Protein AF-A0A5C8MHK2-F1 (afdb_monomer_lite)

pLDDT: mean 76.19, std 17.21, range [37.88, 96.75]

Radius of gyration: 20.36 Å; chains: 1; bounding box: 52×43×49 Å

Structure (mmCIF, N/CA/C/O backbone):
data_AF-A0A5C8MHK2-F1
#
_entry.id   AF-A0A5C8MHK2-F1
#
loop_
_atom_site.group_PDB
_atom_site.id
_atom_site.type_symbol
_atom_site.label_atom_id
_atom_site.label_alt_id
_atom_site.label_comp_id
_atom_site.label_asym_id
_atom_site.label_entity_id
_atom_site.label_seq_id
_atom_site.pdbx_PDB_ins_code
_atom_site.Cartn_x
_atom_site.Cartn_y
_atom_site.Cartn_z
_atom_site.occupancy
_atom_site.B_iso_or_equiv
_atom_site.auth_seq_id
_atom_site.auth_comp_id
_atom_site.auth_asym_id
_atom_site.auth_atom_id
_atom_site.pdbx_PDB_model_num
ATOM 1 N N . MET A 1 1 ? -0.055 0.113 -1.103 1.00 72.81 1 MET A N 1
ATOM 2 C CA . MET A 1 1 ? 0.761 0.520 0.055 1.00 72.81 1 MET A CA 1
ATOM 3 C C . MET A 1 1 ? 2.095 1.061 -0.441 1.00 72.81 1 MET A C 1
ATOM 5 O O . MET A 1 1 ? 2.721 0.332 -1.190 1.00 72.81 1 MET A O 1
ATOM 9 N N . HIS A 1 2 ? 2.504 2.289 -0.096 1.00 78.62 2 HIS A N 1
ATOM 10 C CA . HIS A 1 2 ? 3.737 2.885 -0.643 1.00 78.62 2 HIS A CA 1
ATOM 11 C C . HIS A 1 2 ? 4.986 2.406 0.110 1.00 78.62 2 HIS A C 1
ATOM 13 O O . HIS A 1 2 ? 5.079 2.692 1.293 1.00 78.62 2 HIS A O 1
ATOM 19 N N . LEU A 1 3 ? 5.964 1.752 -0.521 1.00 73.62 3 LEU A N 1
ATOM 20 C CA . LEU A 1 3 ? 7.083 1.093 0.179 1.00 73.62 3 LEU A CA 1
ATOM 21 C C . LEU A 1 3 ? 7.904 2.034 1.081 1.00 73.62 3 LEU A C 1
ATOM 23 O O . LEU A 1 3 ? 8.265 1.652 2.194 1.00 73.62 3 LEU A O 1
ATOM 27 N N . ASP A 1 4 ? 8.139 3.275 0.650 1.00 69.75 4 ASP A N 1
ATOM 28 C CA . ASP A 1 4 ? 8.917 4.256 1.429 1.00 69.75 4 ASP A CA 1
ATOM 29 C C . ASP A 1 4 ? 8.267 4.633 2.768 1.00 69.75 4 ASP A C 1
ATOM 31 O O . ASP A 1 4 ? 8.965 4.863 3.752 1.00 69.75 4 ASP A O 1
ATOM 35 N N . VAL A 1 5 ? 6.932 4.626 2.836 1.00 63.44 5 VAL A N 1
ATOM 36 C CA . VAL A 1 5 ? 6.174 4.928 4.062 1.00 63.44 5 VAL A CA 1
ATOM 37 C C . VAL A 1 5 ? 6.442 3.877 5.149 1.00 63.44 5 VAL A C 1
ATOM 39 O O . VAL A 1 5 ? 6.452 4.202 6.332 1.00 63.44 5 VAL A O 1
ATOM 42 N N . TYR A 1 6 ? 6.720 2.631 4.761 1.00 63.06 6 TYR A N 1
ATOM 43 C CA . TYR A 1 6 ? 6.861 1.500 5.687 1.00 63.06 6 TYR A CA 1
ATOM 44 C C . TYR A 1 6 ? 8.310 1.259 6.094 1.00 63.06 6 TYR A C 1
ATOM 46 O O . TYR A 1 6 ? 8.559 0.811 7.211 1.00 63.06 6 TYR A O 1
ATOM 54 N N . GLN A 1 7 ? 9.271 1.611 5.232 1.00 61.62 7 GLN A N 1
ATOM 55 C CA . GLN A 1 7 ? 10.683 1.664 5.626 1.00 61.62 7 GLN A CA 1
ATOM 56 C C . GLN A 1 7 ? 10.959 2.782 6.630 1.00 61.62 7 GLN A C 1
ATOM 58 O O . GLN A 1 7 ? 11.849 2.644 7.462 1.00 61.62 7 GLN A O 1
ATOM 63 N N . ALA A 1 8 ? 10.205 3.879 6.557 1.00 59.88 8 ALA A N 1
ATOM 64 C CA . ALA A 1 8 ? 10.384 5.019 7.444 1.00 59.88 8 ALA A CA 1
ATOM 65 C C . ALA A 1 8 ? 9.819 4.799 8.860 1.00 59.88 8 ALA A C 1
ATOM 67 O O . ALA A 1 8 ? 9.995 5.666 9.705 1.00 59.88 8 ALA A O 1
ATOM 68 N N . GLY A 1 9 ? 9.150 3.669 9.127 1.00 56.50 9 GLY A N 1
ATOM 69 C CA . GLY A 1 9 ? 8.695 3.316 10.477 1.00 56.50 9 GLY A CA 1
ATOM 70 C C . GLY A 1 9 ? 7.550 4.166 11.013 1.00 56.50 9 GLY A C 1
ATOM 71 O O . GLY A 1 9 ? 7.184 4.002 12.162 1.00 56.50 9 GLY A O 1
ATOM 72 N N . LEU A 1 10 ? 6.913 4.986 10.170 1.00 58.00 10 LEU A N 1
ATOM 73 C CA . LEU A 1 10 ? 5.992 6.066 10.563 1.00 58.00 10 LEU A CA 1
ATOM 74 C C . LEU A 1 10 ? 4.791 5.640 11.434 1.00 58.00 10 LEU A C 1
ATOM 76 O O . LEU A 1 10 ? 4.059 6.498 11.929 1.00 58.00 10 LEU A O 1
ATOM 80 N N . TYR A 1 11 ? 4.550 4.337 11.588 1.00 54.25 11 TYR A N 1
ATOM 81 C CA . TYR A 1 11 ? 3.410 3.766 12.297 1.00 54.25 11 TYR A CA 1
ATOM 82 C C . TYR A 1 11 ? 3.791 2.754 13.398 1.00 54.25 11 TYR A C 1
ATOM 84 O O . TYR A 1 11 ? 2.895 2.168 14.001 1.00 54.25 11 TYR A O 1
ATOM 92 N N . GLY A 1 12 ? 5.076 2.568 13.731 1.00 52.34 12 GLY A N 1
ATOM 93 C CA . GLY A 1 12 ? 5.500 1.689 14.830 1.00 52.34 12 GLY A CA 1
ATOM 94 C C . GLY A 1 12 ? 6.999 1.780 15.151 1.00 52.34 12 GLY A C 1
ATOM 95 O O . GLY A 1 12 ? 7.775 2.192 14.302 1.00 52.34 12 GLY A O 1
ATOM 96 N N . PRO A 1 13 ? 7.459 1.362 16.351 1.00 50.94 13 PRO A N 1
ATOM 97 C CA . PRO A 1 13 ? 8.860 1.535 16.765 1.00 50.94 13 PRO A CA 1
ATOM 98 C C . PRO A 1 13 ? 9.857 0.730 15.927 1.00 50.94 13 PRO A C 1
ATOM 100 O O . PRO A 1 13 ? 11.058 0.974 16.007 1.00 50.94 13 PRO A O 1
ATOM 103 N N . ASN A 1 14 ? 9.361 -0.230 15.144 1.00 52.84 14 ASN A N 1
ATOM 104 C CA . ASN A 1 14 ? 10.138 -1.004 14.195 1.00 52.84 14 ASN A CA 1
ATOM 105 C C . ASN A 1 14 ? 9.512 -0.820 12.803 1.00 52.84 14 ASN A C 1
ATOM 107 O O . ASN A 1 14 ? 8.356 -1.220 12.626 1.00 52.84 14 ASN A O 1
ATOM 111 N N . PRO A 1 15 ? 10.232 -0.257 11.813 1.00 58.28 15 PRO A N 1
ATOM 112 C CA . PRO A 1 15 ? 9.757 -0.239 10.436 1.00 58.28 15 PRO A CA 1
ATOM 113 C C . PRO A 1 15 ? 9.490 -1.658 9.942 1.00 58.28 15 PRO A C 1
ATOM 115 O O . PRO A 1 15 ? 10.070 -2.629 10.444 1.00 58.28 15 PRO A O 1
ATOM 118 N N . VAL A 1 16 ? 8.639 -1.795 8.920 1.00 58.25 16 VAL A N 1
ATOM 119 C CA . VAL A 1 16 ? 8.529 -3.079 8.223 1.00 58.25 16 VAL A CA 1
ATOM 120 C C . VAL A 1 16 ? 9.926 -3.431 7.732 1.00 58.25 16 VAL A C 1
ATOM 122 O O . VAL A 1 16 ? 10.488 -2.741 6.880 1.00 58.25 16 VAL A O 1
ATOM 125 N N . ASN A 1 17 ? 10.488 -4.511 8.277 1.00 59.28 17 ASN A N 1
ATOM 126 C CA . ASN A 1 17 ? 11.770 -5.031 7.831 1.00 59.28 17 ASN A CA 1
ATOM 127 C C . ASN A 1 17 ? 11.610 -5.544 6.406 1.00 59.28 17 ASN A C 1
ATOM 129 O O . ASN A 1 17 ? 11.179 -6.672 6.178 1.00 59.28 17 ASN A O 1
ATOM 133 N N . ILE A 1 18 ? 11.950 -4.680 5.457 1.00 63.75 18 ILE A N 1
ATOM 134 C CA . ILE A 1 18 ? 12.047 -5.012 4.050 1.00 63.75 18 ILE A CA 1
ATOM 135 C C . ILE A 1 18 ? 13.489 -5.421 3.792 1.00 63.75 18 ILE A C 1
ATOM 137 O O . ILE A 1 18 ? 14.373 -4.580 3.630 1.00 63.75 18 ILE A O 1
ATOM 141 N N . THR A 1 19 ? 13.730 -6.726 3.740 1.00 66.50 19 THR A N 1
ATOM 142 C CA . THR A 1 19 ? 14.988 -7.238 3.197 1.00 66.50 19 THR A CA 1
ATOM 143 C C . THR A 1 19 ? 14.884 -7.234 1.680 1.00 66.50 19 THR A C 1
ATOM 145 O O . THR A 1 19 ? 13.945 -7.806 1.127 1.00 66.50 19 THR A O 1
ATOM 148 N N . MET A 1 20 ? 15.833 -6.566 1.026 1.00 66.38 20 MET A N 1
ATOM 149 C CA . MET A 1 20 ? 15.979 -6.553 -0.426 1.00 66.38 20 MET A CA 1
ATOM 150 C C . MET A 1 20 ? 17.199 -7.392 -0.786 1.00 66.38 20 MET A C 1
ATOM 152 O O . MET A 1 20 ? 18.317 -7.036 -0.424 1.00 66.38 20 MET A O 1
ATOM 156 N N . ASN A 1 21 ? 16.982 -8.489 -1.503 1.00 63.62 21 ASN A N 1
ATOM 157 C CA . ASN A 1 21 ? 18.063 -9.300 -2.057 1.00 63.62 21 ASN A CA 1
ATOM 158 C C . ASN A 1 21 ? 18.052 -9.143 -3.583 1.00 63.62 21 ASN A C 1
ATOM 160 O O . ASN A 1 21 ? 17.073 -9.542 -4.213 1.00 63.62 21 ASN A O 1
ATOM 164 N N . GLY A 1 22 ? 19.097 -8.536 -4.157 1.00 62.88 22 GLY A N 1
ATOM 165 C CA . GLY A 1 22 ? 19.251 -8.298 -5.599 1.00 62.88 22 GLY A CA 1
ATOM 166 C C . GLY A 1 22 ? 20.297 -7.217 -5.911 1.00 62.88 22 GLY A C 1
ATOM 167 O O . GLY A 1 22 ? 20.796 -6.558 -5.003 1.00 62.88 22 GLY A O 1
ATOM 168 N N . GLU A 1 23 ? 20.630 -7.031 -7.192 1.00 61.97 23 GLU A N 1
ATOM 169 C CA . GLU A 1 23 ? 21.637 -6.043 -7.636 1.00 61.97 23 GLU A CA 1
ATOM 170 C C . GLU A 1 23 ? 21.050 -4.636 -7.870 1.00 61.97 23 GLU A C 1
ATOM 172 O O . GLU A 1 23 ? 21.779 -3.647 -7.949 1.00 61.97 23 GLU A O 1
ATOM 177 N N . SER A 1 24 ? 19.722 -4.521 -7.979 1.00 66.06 24 SER A N 1
ATOM 178 C CA . SER A 1 24 ? 19.029 -3.248 -8.204 1.00 66.06 24 SER A CA 1
ATOM 179 C C . SER A 1 24 ? 18.607 -2.586 -6.891 1.00 66.06 24 SER A C 1
ATOM 181 O O . SER A 1 24 ? 17.974 -3.208 -6.051 1.00 66.06 24 SER A O 1
ATOM 183 N N . ASN A 1 25 ? 18.844 -1.278 -6.756 1.00 66.12 25 ASN A N 1
ATOM 184 C CA . ASN A 1 25 ? 18.286 -0.464 -5.662 1.00 66.12 25 ASN A CA 1
ATOM 185 C C . ASN A 1 25 ? 16.950 0.205 -6.032 1.00 66.12 25 ASN A C 1
ATOM 187 O O . ASN A 1 25 ? 16.416 1.008 -5.265 1.00 66.12 25 ASN A O 1
ATOM 191 N N . ARG A 1 26 ? 16.421 -0.065 -7.232 1.00 73.81 26 ARG A N 1
ATOM 192 C CA . ARG A 1 26 ? 15.180 0.542 -7.724 1.00 73.81 26 ARG A CA 1
ATOM 193 C C . ARG A 1 26 ? 14.016 -0.398 -7.463 1.00 73.81 26 ARG A C 1
ATOM 195 O O . ARG A 1 26 ? 13.937 -1.458 -8.072 1.00 73.81 26 ARG A O 1
ATOM 202 N N . ARG A 1 27 ? 13.105 0.037 -6.600 1.00 76.38 27 ARG A N 1
ATOM 203 C CA . ARG A 1 27 ? 11.871 -0.665 -6.242 1.00 76.38 27 ARG A CA 1
ATOM 204 C C . ARG A 1 27 ? 10.646 0.085 -6.778 1.00 76.38 27 ARG A C 1
ATOM 206 O O . ARG A 1 27 ? 10.764 1.282 -7.050 1.00 76.38 27 ARG A O 1
ATOM 213 N N . PRO A 1 28 ? 9.504 -0.601 -6.916 1.00 85.19 28 PRO A N 1
ATOM 214 C CA . PRO A 1 28 ? 8.238 0.043 -7.221 1.00 85.19 28 PRO A CA 1
ATOM 215 C C . PRO A 1 28 ? 7.736 0.904 -6.052 1.00 85.19 28 PRO A C 1
ATOM 217 O O . PRO A 1 28 ? 8.072 0.653 -4.895 1.00 85.19 28 PRO A O 1
ATOM 220 N N . ASP A 1 29 ? 6.878 1.872 -6.351 1.00 87.25 29 ASP A N 1
ATOM 221 C CA . ASP A 1 29 ? 6.262 2.767 -5.378 1.00 87.25 29 ASP A CA 1
ATOM 222 C C . ASP A 1 29 ? 5.335 1.972 -4.447 1.00 87.25 29 ASP A C 1
ATOM 224 O O . ASP A 1 29 ? 5.390 2.149 -3.232 1.00 87.25 29 ASP A O 1
ATOM 228 N N . PHE A 1 30 ? 4.509 1.061 -4.984 1.00 90.00 30 PHE A N 1
ATOM 229 C CA . PHE A 1 30 ? 3.467 0.374 -4.223 1.00 90.00 30 PHE A CA 1
ATOM 230 C C . PHE A 1 30 ? 3.489 -1.154 -4.317 1.00 90.00 30 PHE A C 1
ATOM 232 O O . PHE A 1 30 ? 3.689 -1.742 -5.379 1.00 90.00 30 PHE A O 1
ATOM 239 N N . ILE A 1 31 ? 3.115 -1.785 -3.202 1.00 90.75 31 ILE A N 1
ATOM 240 C CA . ILE A 1 31 ? 2.659 -3.179 -3.145 1.00 90.75 31 ILE A CA 1
ATOM 241 C C . ILE A 1 31 ? 1.258 -3.260 -2.528 1.00 90.75 31 ILE A C 1
ATOM 243 O O . ILE A 1 31 ? 0.843 -2.372 -1.776 1.00 90.75 31 ILE A O 1
ATOM 247 N N . GLY A 1 32 ? 0.503 -4.303 -2.839 1.00 89.69 32 GLY A N 1
ATOM 248 C CA . GLY A 1 32 ? -0.814 -4.556 -2.261 1.00 89.69 32 GLY A CA 1
ATOM 249 C C . GLY A 1 32 ? -1.074 -6.046 -2.129 1.00 89.69 32 GLY A C 1
ATOM 250 O O . GLY A 1 32 ? -0.588 -6.817 -2.949 1.00 89.69 32 GLY A O 1
ATOM 251 N N . TYR A 1 33 ? -1.831 -6.428 -1.106 1.00 89.00 33 TYR A N 1
ATOM 252 C CA . TYR A 1 33 ? -2.260 -7.803 -0.882 1.00 89.00 33 TYR A CA 1
ATOM 253 C C . TYR A 1 33 ? -3.779 -7.860 -1.004 1.00 89.00 33 TYR A C 1
ATOM 255 O O . TYR A 1 33 ? -4.471 -7.074 -0.351 1.00 89.00 33 TYR A O 1
ATOM 263 N N . ASP A 1 34 ? -4.289 -8.708 -1.892 1.00 86.38 34 ASP A N 1
ATOM 264 C CA . ASP A 1 34 ? -5.725 -8.815 -2.142 1.00 86.38 34 ASP A CA 1
ATOM 265 C C . ASP A 1 34 ? -6.413 -9.834 -1.218 1.00 86.38 34 ASP A C 1
ATOM 267 O O . ASP A 1 34 ? -5.778 -10.588 -0.482 1.00 86.38 34 ASP A O 1
ATOM 271 N N . SER A 1 35 ? -7.747 -9.869 -1.260 1.00 81.50 35 SER A N 1
ATOM 272 C CA . SER A 1 35 ? -8.556 -10.812 -0.475 1.00 81.50 35 SER A CA 1
ATOM 273 C C . SER A 1 35 ? -8.409 -12.275 -0.911 1.00 81.50 35 SER A C 1
ATOM 275 O O . SER A 1 35 ? -8.886 -13.168 -0.217 1.00 81.50 35 SER A O 1
ATOM 277 N N . SER A 1 36 ? -7.779 -12.526 -2.061 1.00 87.31 36 SER A N 1
ATOM 278 C CA . SER A 1 36 ? -7.430 -13.861 -2.554 1.00 87.31 36 SER A CA 1
ATOM 279 C C . SER A 1 36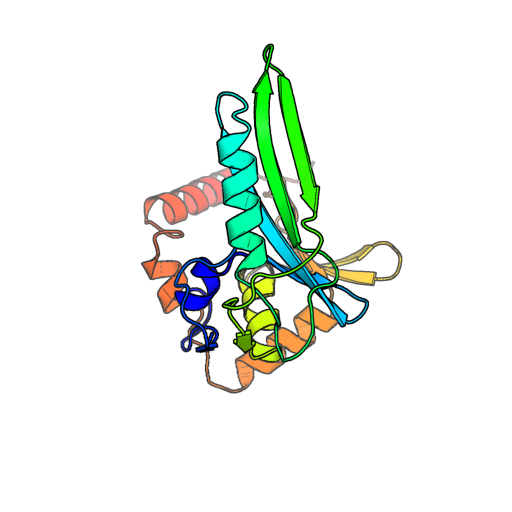 ? -6.007 -14.262 -2.166 1.00 87.31 36 SER A C 1
ATOM 281 O O . SER A 1 36 ? -5.504 -15.250 -2.696 1.00 87.31 36 SER A O 1
ATOM 283 N N . ASN A 1 37 ? -5.376 -13.525 -1.245 1.00 84.88 37 ASN A N 1
ATOM 284 C CA . ASN A 1 37 ? -4.026 -13.772 -0.755 1.00 84.88 37 ASN A CA 1
ATOM 285 C C . ASN A 1 37 ? -2.948 -13.636 -1.839 1.00 84.88 37 ASN A C 1
ATOM 287 O O . ASN A 1 37 ? -1.979 -14.389 -1.851 1.00 84.88 37 ASN A O 1
ATOM 291 N N . ARG A 1 38 ? -3.114 -12.687 -2.767 1.00 93.06 38 ARG A N 1
ATOM 292 C CA . ARG A 1 38 ? -2.168 -12.457 -3.868 1.00 93.06 38 ARG A CA 1
ATOM 293 C C . ARG A 1 38 ? -1.575 -11.064 -3.813 1.00 93.06 38 ARG A C 1
ATOM 295 O O . ARG A 1 38 ? -2.243 -10.087 -3.469 1.00 93.06 38 ARG A O 1
ATOM 302 N N . TRP A 1 39 ? -0.326 -10.970 -4.248 1.00 92.88 39 TRP A N 1
ATOM 303 C CA . TRP A 1 39 ? 0.393 -9.709 -4.330 1.00 92.88 39 TRP A CA 1
ATOM 304 C C . TRP A 1 39 ? 0.162 -8.977 -5.645 1.00 92.88 39 TRP A C 1
ATOM 306 O O . TRP A 1 39 ? 0.229 -9.564 -6.719 1.00 92.88 39 TRP A O 1
ATOM 316 N N . ALA A 1 40 ? -0.010 -7.665 -5.569 1.00 93.06 40 ALA A N 1
ATOM 317 C CA . ALA A 1 40 ? 0.046 -6.759 -6.704 1.00 93.06 40 ALA A CA 1
ATOM 318 C C . ALA A 1 40 ? 1.163 -5.738 -6.492 1.00 93.06 40 ALA A C 1
ATOM 320 O O . ALA A 1 40 ? 1.390 -5.267 -5.375 1.00 93.06 40 ALA A O 1
ATOM 321 N N . VAL A 1 41 ? 1.837 -5.376 -7.578 1.00 92.94 41 VAL A N 1
ATOM 322 C CA . VAL A 1 41 ? 2.896 -4.366 -7.596 1.00 92.94 41 VAL A CA 1
ATOM 323 C C . VAL A 1 41 ? 2.464 -3.235 -8.505 1.00 92.94 41 VAL A C 1
ATOM 325 O O . VAL A 1 41 ? 1.955 -3.490 -9.595 1.00 92.94 41 VAL A O 1
ATOM 328 N N . ILE A 1 42 ? 2.641 -1.991 -8.065 1.00 93.25 42 ILE A N 1
ATOM 329 C CA . ILE A 1 42 ? 2.231 -0.819 -8.835 1.00 93.25 42 ILE A CA 1
ATOM 330 C C . ILE A 1 42 ? 3.302 0.270 -8.749 1.00 93.25 42 ILE A C 1
ATOM 332 O O . ILE A 1 42 ? 3.711 0.658 -7.661 1.00 93.25 42 ILE A O 1
ATOM 336 N N . GLU A 1 43 ? 3.696 0.809 -9.897 1.00 93.81 43 GLU A N 1
ATOM 337 C CA . GLU A 1 43 ? 4.421 2.075 -10.020 1.00 93.81 43 GLU A CA 1
ATOM 338 C C . GLU A 1 43 ? 3.451 3.148 -10.509 1.00 93.81 43 GLU A C 1
ATOM 340 O O . GLU A 1 43 ? 2.732 2.922 -11.487 1.00 93.81 43 GLU A O 1
ATOM 345 N N . ALA A 1 44 ? 3.437 4.327 -9.882 1.00 92.25 44 ALA A N 1
ATOM 346 C CA . ALA A 1 44 ? 2.557 5.412 -10.306 1.00 92.25 44 ALA A CA 1
ATOM 347 C C . ALA A 1 44 ? 3.350 6.689 -10.596 1.00 92.25 44 ALA A C 1
ATOM 349 O O . ALA A 1 44 ? 4.082 7.205 -9.756 1.00 92.25 44 ALA A O 1
ATOM 350 N N . LYS A 1 45 ? 3.175 7.254 -11.794 1.00 91.06 45 LYS A N 1
ATOM 351 C CA . LYS A 1 45 ? 3.822 8.509 -12.198 1.00 91.06 45 LYS A CA 1
ATOM 352 C C . LYS A 1 45 ? 2.797 9.500 -12.739 1.00 91.06 45 LYS A C 1
ATOM 354 O O . LYS A 1 45 ? 1.997 9.171 -13.607 1.00 91.06 45 LYS A O 1
ATOM 359 N N . GLY A 1 46 ? 2.862 10.735 -12.242 1.00 92.50 46 GLY A N 1
ATOM 360 C CA . GLY A 1 46 ? 2.127 11.878 -12.785 1.00 92.50 46 GLY A CA 1
ATOM 361 C C . GLY A 1 46 ? 3.025 12.747 -13.664 1.00 92.50 46 GLY A C 1
ATOM 362 O O . GLY A 1 46 ? 4.178 13.008 -13.304 1.00 92.50 46 GLY A O 1
ATOM 363 N N . ARG A 1 47 ? 2.529 13.195 -14.821 1.00 90.75 47 ARG A N 1
ATOM 364 C CA . ARG A 1 47 ? 3.259 14.085 -15.742 1.00 90.75 47 ARG A CA 1
ATOM 365 C C . ARG A 1 47 ? 2.350 15.137 -16.365 1.00 90.75 47 ARG A C 1
ATOM 367 O O . ARG A 1 47 ? 1.199 14.873 -16.672 1.00 90.75 47 ARG A O 1
ATOM 374 N N . THR A 1 48 ? 2.890 16.311 -16.673 1.00 92.12 48 THR A N 1
ATOM 375 C CA . THR A 1 48 ? 2.138 17.328 -17.430 1.00 92.12 48 THR A CA 1
ATOM 376 C C . THR A 1 48 ? 1.836 16.877 -18.860 1.00 92.12 48 THR A C 1
ATOM 378 O O . THR A 1 48 ? 0.809 17.245 -19.408 1.00 92.12 48 THR A O 1
ATOM 381 N N . GLN A 1 49 ? 2.704 16.065 -19.469 1.00 90.56 49 GLN A N 1
ATOM 382 C CA . GLN A 1 49 ? 2.518 15.521 -20.816 1.00 90.56 49 GLN A CA 1
ATOM 383 C C . GLN A 1 49 ? 2.957 14.059 -20.870 1.00 90.56 49 GLN A C 1
ATOM 385 O O . GLN A 1 49 ? 3.876 13.649 -20.155 1.00 90.56 49 GLN A O 1
ATOM 390 N N . PHE A 1 50 ? 2.343 13.276 -21.758 1.00 92.44 50 PHE A N 1
ATOM 391 C CA . PHE A 1 50 ? 2.735 11.886 -21.958 1.00 92.44 50 PHE A CA 1
ATOM 392 C C . PHE A 1 50 ? 4.087 11.772 -22.667 1.00 92.44 50 PHE A C 1
ATOM 394 O O . PHE A 1 50 ? 4.280 12.296 -23.763 1.00 92.44 50 PHE A O 1
ATOM 401 N N . LYS A 1 51 ? 4.994 10.984 -22.082 1.00 91.75 51 LYS A N 1
ATOM 402 C CA . LYS A 1 51 ? 6.246 10.559 -22.712 1.00 91.75 51 LYS A CA 1
ATOM 403 C C . LYS A 1 51 ? 6.349 9.042 -22.652 1.00 91.75 51 LYS A C 1
ATOM 405 O O . LYS A 1 51 ? 6.328 8.454 -21.573 1.00 91.75 51 LYS A O 1
ATOM 410 N N . ARG A 1 52 ? 6.514 8.396 -23.811 1.00 89.94 52 ARG A N 1
ATOM 411 C CA . ARG A 1 52 ? 6.607 6.927 -23.898 1.00 89.94 52 ARG A CA 1
ATOM 412 C C . ARG A 1 52 ? 7.762 6.366 -23.065 1.00 89.94 52 ARG A C 1
ATOM 414 O O . ARG A 1 52 ? 7.586 5.345 -22.410 1.00 89.94 52 ARG A O 1
ATOM 421 N N . GLY A 1 53 ? 8.902 7.060 -23.057 1.00 89.94 53 GLY A N 1
ATOM 422 C CA . GLY A 1 53 ? 10.068 6.680 -22.257 1.00 89.94 53 GLY A CA 1
ATOM 423 C C . GLY A 1 53 ? 9.811 6.718 -20.748 1.00 89.94 53 GLY A C 1
ATOM 424 O O . GLY A 1 53 ? 10.350 5.891 -20.028 1.00 89.94 53 GLY A O 1
ATOM 425 N N . ASP A 1 54 ? 8.944 7.610 -20.262 1.00 90.62 54 ASP A N 1
ATOM 426 C CA . ASP A 1 54 ? 8.613 7.670 -18.834 1.00 90.62 54 ASP A CA 1
ATOM 427 C C . ASP A 1 54 ? 7.756 6.471 -18.414 1.00 90.62 54 ASP A C 1
ATOM 429 O O . ASP A 1 54 ? 7.982 5.903 -17.351 1.00 90.62 54 ASP A O 1
ATOM 433 N N . LEU A 1 55 ? 6.815 6.046 -19.268 1.00 90.88 55 LEU A N 1
ATOM 434 C CA . LEU A 1 55 ? 6.045 4.826 -19.024 1.00 90.88 55 LEU A CA 1
ATOM 435 C C . LEU A 1 55 ? 6.943 3.584 -19.079 1.00 90.88 55 LEU A C 1
ATOM 437 O O . LEU A 1 55 ? 6.774 2.698 -18.256 1.00 90.88 55 LEU A O 1
ATOM 441 N N . ALA A 1 56 ? 7.895 3.517 -20.016 1.00 89.12 56 ALA A N 1
ATOM 442 C CA . ALA A 1 56 ? 8.849 2.408 -20.089 1.00 89.12 56 ALA A CA 1
ATOM 443 C C . ALA A 1 56 ? 9.690 2.293 -18.807 1.00 89.12 56 ALA A C 1
ATOM 445 O O . ALA A 1 56 ? 9.721 1.226 -18.207 1.00 89.12 56 ALA A O 1
ATOM 446 N N . ARG A 1 57 ? 10.254 3.405 -18.315 1.00 88.44 57 ARG A N 1
ATOM 447 C CA . ARG A 1 57 ? 11.006 3.414 -17.047 1.00 88.44 57 ARG A CA 1
ATOM 448 C C . ARG A 1 57 ? 10.149 3.016 -15.844 1.00 88.44 57 ARG A C 1
ATOM 450 O O . ARG A 1 57 ? 10.629 2.310 -14.967 1.00 88.44 57 ARG A O 1
ATOM 457 N N . ALA A 1 58 ? 8.883 3.435 -15.807 1.00 89.06 58 ALA A N 1
ATOM 458 C CA . ALA A 1 58 ? 7.963 3.014 -14.752 1.00 89.06 58 ALA A CA 1
ATOM 459 C C . ALA A 1 58 ? 7.705 1.494 -14.783 1.00 89.06 58 ALA A C 1
ATOM 461 O O . ALA A 1 58 ? 7.643 0.865 -13.732 1.00 89.06 58 ALA A O 1
ATOM 462 N N . LYS A 1 59 ? 7.620 0.879 -15.975 1.00 90.25 59 LYS A N 1
ATOM 463 C CA . LYS A 1 59 ? 7.552 -0.589 -16.096 1.00 90.25 59 LYS A CA 1
ATOM 464 C C . LYS A 1 59 ? 8.817 -1.246 -15.562 1.00 90.25 59 LYS A C 1
ATOM 466 O O . LYS A 1 59 ? 8.706 -2.120 -14.712 1.00 90.25 59 LYS A O 1
ATOM 471 N N . GLU A 1 60 ? 9.990 -0.776 -15.983 1.00 88.00 60 GLU A N 1
ATOM 472 C CA . GLU A 1 60 ? 11.282 -1.296 -15.508 1.00 88.00 60 GLU A CA 1
ATOM 473 C C . GLU A 1 60 ? 11.374 -1.266 -13.970 1.00 88.00 60 GLU A C 1
ATOM 475 O O . GLU A 1 60 ? 11.897 -2.191 -13.355 1.00 88.00 60 GLU A O 1
ATOM 480 N N . GLN A 1 61 ? 10.816 -0.239 -13.314 1.00 86.31 61 GLN A N 1
ATOM 481 C CA . GLN A 1 61 ? 10.752 -0.188 -11.848 1.00 86.31 61 GLN A CA 1
ATOM 482 C C . GLN A 1 61 ? 9.888 -1.303 -11.243 1.00 86.31 61 GLN A C 1
ATOM 484 O O . GLN A 1 61 ? 10.286 -1.887 -10.237 1.00 86.31 61 GLN A O 1
ATOM 489 N N . THR A 1 62 ? 8.754 -1.647 -11.858 1.00 89.38 62 THR A N 1
ATOM 490 C CA . THR A 1 62 ? 7.933 -2.788 -11.412 1.00 89.38 62 THR A CA 1
ATOM 491 C C . THR A 1 62 ? 8.571 -4.146 -11.712 1.00 89.38 62 THR A C 1
ATOM 493 O O . THR A 1 62 ? 8.414 -5.080 -10.928 1.00 89.38 62 THR A O 1
ATOM 496 N N . GLU A 1 63 ? 9.329 -4.263 -12.806 1.00 88.75 63 GLU A N 1
ATOM 497 C CA . GLU A 1 63 ? 10.042 -5.489 -13.192 1.00 88.75 63 GLU A CA 1
ATOM 498 C C . GLU A 1 63 ? 11.191 -5.821 -12.236 1.00 88.75 63 GLU A C 1
ATOM 500 O O . GLU A 1 63 ? 11.571 -6.984 -12.114 1.00 88.75 63 GLU A O 1
ATOM 505 N N . ASN A 1 64 ? 11.707 -4.826 -11.511 1.00 87.62 64 ASN A N 1
ATOM 506 C CA . ASN A 1 64 ? 12.735 -5.010 -10.490 1.00 87.62 64 ASN A CA 1
ATOM 507 C C . ASN A 1 64 ? 12.224 -5.665 -9.200 1.00 87.62 64 ASN A C 1
ATOM 509 O O . ASN A 1 64 ? 13.001 -5.795 -8.260 1.00 87.62 64 ASN A O 1
ATOM 513 N N . LEU A 1 65 ? 10.961 -6.094 -9.129 1.00 88.19 65 LEU A N 1
ATOM 514 C CA . LEU A 1 65 ? 10.430 -6.873 -8.013 1.00 88.19 65 LEU A CA 1
ATOM 515 C C . LEU A 1 65 ? 9.954 -8.248 -8.500 1.00 88.19 65 LEU A C 1
ATOM 517 O O . LEU A 1 65 ? 8.968 -8.378 -9.235 1.00 88.19 65 LEU A O 1
ATOM 521 N N . LYS A 1 66 ? 10.678 -9.287 -8.075 1.00 89.81 66 LYS A N 1
ATOM 522 C CA . LYS A 1 66 ? 10.433 -10.673 -8.472 1.00 89.81 66 LYS A CA 1
ATOM 523 C C . LYS A 1 66 ? 9.377 -11.322 -7.597 1.00 89.81 66 LYS A C 1
ATOM 525 O O . LYS A 1 66 ? 8.334 -11.708 -8.119 1.00 89.81 66 LYS A O 1
ATOM 530 N N . THR A 1 67 ? 9.636 -11.395 -6.290 1.00 90.25 67 THR A N 1
ATOM 531 C CA . THR A 1 67 ? 8.722 -12.001 -5.315 1.00 90.25 67 THR A CA 1
ATOM 532 C C . THR A 1 67 ? 8.524 -11.131 -4.083 1.00 90.25 67 THR A C 1
ATOM 534 O O . THR A 1 67 ? 9.403 -10.355 -3.701 1.00 90.25 67 THR A O 1
ATOM 537 N N . ILE A 1 68 ? 7.369 -11.301 -3.443 1.00 90.75 68 ILE A N 1
ATOM 538 C CA . ILE A 1 68 ? 7.071 -10.813 -2.099 1.00 90.75 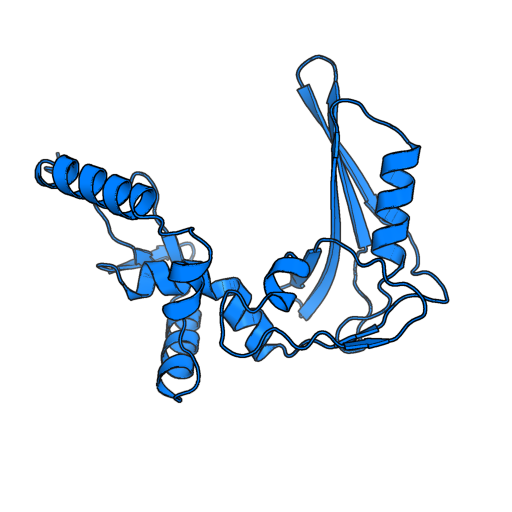68 ILE A CA 1
ATOM 539 C C . ILE A 1 68 ? 6.707 -12.034 -1.259 1.00 90.75 68 ILE A C 1
ATOM 541 O O . ILE A 1 68 ? 5.803 -12.774 -1.624 1.00 90.75 68 ILE A O 1
ATOM 545 N N . ASN A 1 69 ? 7.419 -12.276 -0.156 1.00 89.44 69 ASN A N 1
ATOM 546 C CA . ASN A 1 69 ? 7.226 -13.470 0.677 1.00 89.44 69 ASN A CA 1
ATOM 547 C C . ASN A 1 69 ? 7.280 -14.791 -0.118 1.00 89.44 69 ASN A C 1
ATOM 549 O O . ASN A 1 69 ? 6.516 -15.705 0.146 1.00 89.44 69 ASN A O 1
ATOM 553 N N . ASP A 1 70 ? 8.224 -14.889 -1.060 1.00 90.12 70 ASP A N 1
ATOM 554 C CA . ASP A 1 70 ? 8.407 -16.023 -1.993 1.00 90.12 70 ASP A CA 1
ATOM 555 C C . ASP A 1 70 ? 7.281 -16.235 -3.016 1.00 90.12 70 ASP A C 1
ATOM 557 O O . ASP A 1 70 ? 7.367 -17.149 -3.831 1.00 90.12 70 ASP A O 1
ATOM 561 N N . GLU A 1 71 ? 6.283 -15.356 -3.055 1.00 92.19 71 GLU A N 1
ATOM 562 C CA . GLU A 1 71 ? 5.193 -15.408 -4.027 1.00 92.19 71 GLU A CA 1
ATOM 563 C C . GLU A 1 71 ? 5.415 -14.401 -5.158 1.00 92.19 71 GLU A C 1
ATOM 565 O O . GLU A 1 71 ? 5.831 -13.259 -4.932 1.00 92.19 71 GLU A O 1
ATOM 570 N N . GLU A 1 72 ? 5.121 -14.808 -6.394 1.00 92.62 72 GLU A N 1
ATOM 571 C CA . GLU A 1 72 ? 5.117 -13.883 -7.525 1.00 92.62 72 GLU A CA 1
ATOM 572 C C . GLU A 1 72 ? 3.850 -13.012 -7.515 1.00 92.62 72 GLU A C 1
ATOM 574 O O . GLU A 1 72 ? 2.739 -13.534 -7.389 1.00 92.62 72 GLU A O 1
ATOM 579 N N . PRO A 1 73 ? 3.986 -11.688 -7.701 1.00 92.62 73 PRO A N 1
ATOM 580 C CA . PRO A 1 73 ? 2.845 -10.817 -7.920 1.00 92.62 73 PRO A CA 1
ATOM 581 C C . PRO A 1 73 ? 2.009 -11.241 -9.129 1.00 92.62 73 PRO A C 1
ATOM 583 O O . PRO A 1 73 ? 2.558 -11.517 -10.198 1.00 92.62 73 PRO A O 1
ATOM 586 N N . ILE A 1 74 ? 0.682 -11.201 -8.977 1.00 93.31 74 ILE A N 1
ATOM 587 C CA . ILE A 1 74 ? -0.261 -11.497 -10.062 1.00 93.31 74 ILE A CA 1
ATOM 588 C C . ILE A 1 74 ? -0.180 -10.453 -11.184 1.00 93.31 74 ILE A C 1
ATOM 590 O O . ILE A 1 74 ? -0.316 -10.809 -12.349 1.00 93.31 74 ILE A O 1
ATOM 594 N N . PHE A 1 75 ? 0.080 -9.187 -10.843 1.00 90.69 75 PHE A N 1
ATOM 595 C CA . PHE A 1 75 ? 0.271 -8.099 -11.805 1.00 90.69 75 PHE A CA 1
ATOM 596 C C . PHE A 1 75 ? 1.377 -7.150 -11.344 1.00 90.69 75 PHE A C 1
ATOM 598 O O . PHE A 1 75 ? 1.593 -6.962 -10.137 1.00 90.69 75 PHE A O 1
ATOM 605 N N . ARG A 1 76 ? 2.041 -6.514 -12.313 1.00 92.12 76 ARG A N 1
ATOM 606 C CA . ARG A 1 76 ? 3.103 -5.522 -12.105 1.00 92.12 76 ARG A CA 1
ATOM 607 C C . ARG A 1 76 ? 2.752 -4.278 -12.906 1.00 92.12 76 ARG A C 1
ATOM 609 O O . ARG A 1 76 ? 3.186 -4.120 -14.030 1.00 92.12 76 ARG A O 1
ATOM 616 N N . LEU A 1 77 ? 1.918 -3.400 -12.367 1.00 93.62 77 LEU A N 1
ATOM 617 C CA . LEU A 1 77 ? 1.322 -2.315 -13.142 1.00 93.62 77 LEU A CA 1
ATOM 618 C C . LEU A 1 77 ? 2.170 -1.044 -13.114 1.00 93.62 77 LEU A C 1
ATOM 620 O O . LEU A 1 77 ? 2.388 -0.454 -12.063 1.00 93.62 77 LEU A O 1
ATOM 624 N N . ALA A 1 78 ? 2.543 -0.537 -14.282 1.00 93.38 78 ALA A N 1
ATOM 625 C CA . ALA A 1 78 ? 2.994 0.839 -14.444 1.00 93.38 78 ALA A CA 1
ATOM 626 C C . ALA A 1 78 ? 1.811 1.728 -14.840 1.00 93.38 78 ALA A C 1
ATOM 628 O O . ALA A 1 78 ? 1.217 1.553 -15.909 1.00 93.38 78 ALA A O 1
ATOM 629 N N . ILE A 1 79 ? 1.485 2.701 -13.993 1.00 94.25 79 ILE A N 1
ATOM 630 C CA . ILE A 1 79 ? 0.389 3.648 -14.190 1.00 94.25 79 ILE A CA 1
ATOM 631 C C . ILE A 1 79 ? 0.970 5.040 -14.443 1.00 94.25 79 ILE A C 1
ATOM 633 O O . ILE A 1 79 ? 1.749 5.568 -13.651 1.00 94.25 79 ILE A O 1
ATOM 637 N N . MET A 1 80 ? 0.562 5.657 -15.549 1.00 94.75 80 MET A N 1
ATOM 638 C CA . MET A 1 80 ? 0.935 7.020 -15.916 1.00 94.75 80 MET A CA 1
ATOM 639 C C . MET A 1 80 ? -0.316 7.882 -16.035 1.00 94.75 80 MET A C 1
ATOM 641 O O . MET A 1 80 ? -1.113 7.684 -16.956 1.00 94.75 80 MET A O 1
ATOM 645 N N . SER A 1 81 ? -0.460 8.863 -15.150 1.00 95.62 81 SER A N 1
ATOM 646 C CA . SER A 1 81 ? -1.452 9.926 -15.294 1.00 95.62 81 SER A CA 1
ATOM 647 C C . SER A 1 81 ? -0.818 11.142 -15.967 1.00 95.62 81 SER A C 1
ATOM 649 O O . SER A 1 81 ? 0.308 11.536 -15.651 1.00 95.62 81 SER A O 1
ATOM 651 N N . TYR A 1 82 ? -1.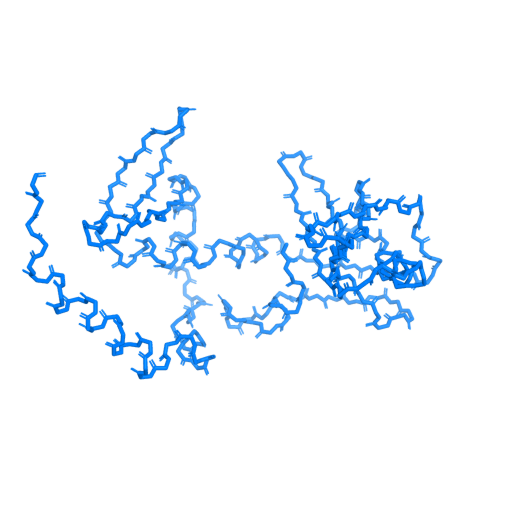511 11.730 -16.942 1.00 95.12 82 TYR A N 1
ATOM 652 C CA . TYR A 1 82 ? -1.022 12.920 -17.628 1.00 95.12 82 TYR A CA 1
ATOM 653 C C . TYR A 1 82 ? -2.125 13.842 -18.125 1.00 95.12 82 TYR A C 1
ATOM 655 O O . TYR A 1 82 ? -3.248 13.409 -18.375 1.00 95.12 82 TYR A O 1
ATOM 663 N N . LEU A 1 83 ? -1.792 15.121 -18.297 1.00 94.31 83 LEU A N 1
ATOM 664 C CA . LEU A 1 83 ? -2.706 16.093 -18.884 1.00 94.31 83 LEU A CA 1
ATOM 665 C C . LEU A 1 83 ? -2.598 16.070 -20.409 1.00 94.31 83 LEU A C 1
ATOM 667 O O . LEU A 1 83 ? -1.511 16.051 -20.987 1.00 94.31 83 LEU A O 1
ATOM 671 N N . ASN A 1 84 ? -3.749 16.063 -21.069 1.00 89.94 84 ASN A N 1
ATOM 672 C CA . ASN A 1 84 ? -3.856 16.256 -22.507 1.00 89.94 84 ASN A CA 1
ATOM 673 C C . ASN A 1 84 ? -5.191 16.938 -22.806 1.00 89.94 84 A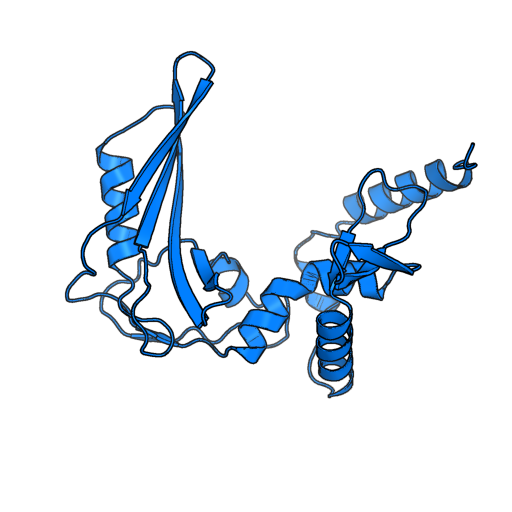SN A C 1
ATOM 675 O O . ASN A 1 84 ? -6.225 16.462 -22.343 1.00 89.94 84 ASN A O 1
ATOM 679 N N . ASN A 1 85 ? -5.168 18.048 -23.548 1.00 86.94 85 ASN A N 1
ATOM 680 C CA . ASN A 1 85 ? -6.355 18.848 -23.876 1.00 86.94 85 ASN A CA 1
ATOM 681 C C . ASN A 1 85 ? -7.238 19.166 -22.651 1.00 86.94 85 ASN A C 1
ATOM 683 O O . ASN A 1 85 ? -8.445 18.947 -22.681 1.00 86.94 85 ASN A O 1
ATOM 687 N N . ASN A 1 86 ? -6.628 19.635 -21.556 1.00 87.81 86 ASN A N 1
ATOM 688 C CA . ASN A 1 86 ? -7.298 19.944 -20.281 1.00 87.81 86 ASN A CA 1
ATOM 689 C C . ASN A 1 86 ? -8.044 18.764 -19.626 1.00 87.81 86 ASN A C 1
ATOM 691 O O . ASN A 1 86 ? -8.866 18.970 -18.739 1.00 87.81 86 ASN A O 1
ATOM 695 N N . MET A 1 87 ? -7.735 17.526 -20.018 1.00 91.69 87 MET A N 1
ATOM 696 C CA . MET A 1 87 ? -8.277 16.315 -19.407 1.00 91.69 87 MET A CA 1
ATOM 697 C C . MET A 1 87 ? -7.166 15.485 -18.768 1.00 91.69 87 MET A C 1
ATOM 699 O O . MET A 1 87 ? -6.065 15.356 -19.316 1.00 91.69 87 MET A O 1
ATOM 703 N N . ILE A 1 88 ? -7.479 14.867 -17.629 1.00 94.94 88 ILE A N 1
ATOM 704 C CA . ILE A 1 88 ? -6.627 13.838 -17.033 1.00 94.94 88 ILE A CA 1
ATOM 705 C C . ILE A 1 88 ? -6.805 12.561 -17.846 1.00 94.94 88 ILE A C 1
ATOM 707 O O . ILE A 1 88 ? -7.902 12.034 -17.993 1.00 94.94 88 ILE A O 1
ATOM 711 N N . ASN A 1 89 ? -5.697 12.071 -18.376 1.00 95.56 89 ASN A N 1
ATOM 712 C CA . ASN A 1 89 ? -5.610 10.817 -19.096 1.00 95.56 89 ASN A CA 1
ATOM 713 C C . ASN A 1 89 ? -4.804 9.833 -18.258 1.00 95.56 89 ASN A C 1
ATOM 715 O O . ASN A 1 89 ? -3.859 10.220 -17.570 1.00 95.56 89 ASN A O 1
ATOM 719 N N . ILE A 1 90 ? -5.157 8.555 -18.345 1.00 95.31 90 ILE A N 1
ATOM 720 C CA . ILE A 1 90 ? -4.464 7.480 -17.639 1.00 95.31 90 ILE A CA 1
ATOM 721 C C . ILE A 1 90 ? -4.040 6.438 -18.664 1.00 95.31 90 ILE A C 1
ATOM 723 O O . ILE A 1 90 ? -4.820 6.032 -19.524 1.00 95.31 90 ILE A O 1
ATOM 727 N N . ARG A 1 91 ? -2.788 6.001 -18.572 1.00 94.31 91 ARG A N 1
ATOM 728 C CA . ARG A 1 91 ? -2.287 4.823 -19.277 1.00 94.31 91 ARG A CA 1
ATOM 729 C C . ARG A 1 91 ? -1.769 3.822 -18.269 1.00 94.31 91 ARG A C 1
ATOM 731 O O . ARG A 1 91 ? -1.030 4.189 -17.362 1.00 94.31 91 ARG A O 1
ATOM 738 N N . ILE A 1 92 ? -2.139 2.567 -18.475 1.00 93.50 92 ILE A N 1
ATOM 739 C CA . ILE A 1 92 ? -1.732 1.441 -17.642 1.00 93.50 92 ILE A CA 1
ATOM 740 C C . ILE A 1 92 ? -0.968 0.470 -18.531 1.00 93.50 92 ILE A C 1
ATOM 742 O O . ILE A 1 92 ? -1.318 0.272 -19.696 1.00 93.50 92 ILE A O 1
ATOM 746 N N . SER A 1 93 ? 0.089 -0.117 -17.992 1.00 91.69 93 SER A N 1
ATOM 747 C CA . SER A 1 93 ? 0.773 -1.233 -18.618 1.00 91.69 93 SER A CA 1
ATOM 748 C C . SER A 1 93 ? 1.129 -2.284 -17.591 1.00 91.69 93 SER A C 1
ATOM 750 O O . SER A 1 93 ? 1.660 -1.942 -16.545 1.00 91.69 93 SER A O 1
ATOM 752 N N . ASP A 1 94 ? 0.953 -3.541 -17.972 1.00 87.38 94 ASP A N 1
ATOM 753 C CA . ASP A 1 94 ? 1.352 -4.715 -17.201 1.00 87.38 94 ASP A CA 1
ATOM 754 C C . ASP A 1 94 ? 2.500 -5.432 -17.938 1.00 87.38 94 ASP A C 1
ATOM 756 O O . ASP A 1 94 ? 2.259 -6.089 -18.955 1.00 87.38 94 ASP A O 1
ATOM 760 N N . PRO A 1 95 ? 3.774 -5.179 -17.591 1.00 75.75 95 PRO A N 1
ATOM 761 C CA . PRO A 1 95 ? 4.908 -5.961 -18.058 1.00 75.75 95 PRO A CA 1
ATOM 762 C C . PRO A 1 95 ? 4.738 -7.467 -17.819 1.00 75.75 95 PRO A C 1
ATOM 764 O O . PRO A 1 95 ? 4.301 -7.887 -16.750 1.00 75.75 95 PRO A O 1
ATOM 767 N N . PRO A 1 96 ? 5.135 -8.303 -18.793 1.00 69.88 96 PRO A N 1
ATOM 768 C CA . PRO A 1 96 ? 4.856 -9.732 -18.751 1.00 69.88 96 PRO A CA 1
ATOM 769 C C . PRO A 1 96 ? 5.757 -10.522 -17.793 1.00 69.88 96 PRO A C 1
ATOM 771 O O . PRO A 1 96 ? 5.393 -11.640 -17.438 1.00 69.88 96 PRO A O 1
ATOM 774 N N . LYS A 1 97 ? 6.949 -10.016 -17.429 1.00 79.25 97 LYS A N 1
ATOM 775 C CA . LYS A 1 97 ? 7.948 -10.756 -16.634 1.00 79.25 97 LYS A CA 1
ATOM 776 C C . LYS A 1 97 ? 8.837 -9.825 -15.799 1.00 79.25 97 LYS A C 1
ATOM 778 O O . LYS A 1 97 ? 9.096 -8.711 -16.244 1.00 79.25 97 LYS A O 1
ATOM 783 N N . PRO A 1 98 ? 9.324 -10.274 -14.628 1.00 80.75 98 PRO A N 1
ATOM 784 C CA . PRO A 1 98 ? 10.364 -9.567 -13.887 1.00 80.75 98 PRO A CA 1
ATOM 785 C C . PRO A 1 98 ? 11.719 -9.647 -14.607 1.00 80.75 98 PRO A C 1
ATOM 787 O O . PRO A 1 98 ? 11.933 -10.513 -15.457 1.00 80.75 98 PRO A O 1
ATOM 790 N N . ASN A 1 99 ? 12.640 -8.765 -14.226 1.00 81.19 99 ASN A N 1
ATOM 791 C CA . ASN A 1 99 ? 14.034 -8.802 -14.667 1.00 81.19 99 ASN A CA 1
ATOM 792 C C . ASN A 1 99 ? 14.796 -9.970 -13.996 1.00 81.19 99 ASN A C 1
ATOM 794 O O . ASN A 1 99 ? 14.459 -10.385 -12.886 1.00 81.19 99 ASN A O 1
ATOM 798 N N . ASP A 1 100 ? 15.854 -10.476 -14.630 1.00 76.38 100 ASP A N 1
ATOM 799 C CA . ASP A 1 100 ? 16.673 -11.585 -14.116 1.00 76.38 100 ASP A CA 1
ATOM 800 C C . ASP A 1 100 ? 17.367 -11.234 -12.789 1.00 76.38 100 ASP A C 1
ATOM 802 O O . ASP A 1 100 ? 17.515 -12.089 -11.916 1.00 76.38 100 ASP A O 1
ATOM 806 N N . TYR A 1 101 ? 17.700 -9.953 -12.606 1.00 76.25 101 TYR A N 1
ATOM 807 C CA . TYR A 1 101 ? 18.346 -9.395 -11.408 1.00 76.25 101 TYR A CA 1
ATOM 808 C C . TYR A 1 101 ? 17.357 -8.723 -10.439 1.00 76.25 101 TYR A C 1
ATOM 810 O O . TYR A 1 101 ? 17.744 -7.891 -9.612 1.00 76.25 101 TYR A O 1
ATOM 818 N N . ALA A 1 102 ? 16.064 -9.024 -10.581 1.00 81.12 102 ALA A N 1
ATOM 819 C CA . ALA A 1 102 ? 15.007 -8.423 -9.780 1.00 81.12 102 ALA A CA 1
ATOM 820 C C . ALA A 1 102 ? 15.073 -8.833 -8.300 1.00 81.12 102 ALA A C 1
ATOM 822 O O . ALA A 1 102 ? 15.517 -9.920 -7.936 1.00 81.12 102 ALA A O 1
ATOM 823 N N . LEU A 1 103 ? 14.591 -7.933 -7.449 1.00 85.31 103 LEU A N 1
ATOM 824 C CA . LEU A 1 103 ? 14.641 -8.024 -5.998 1.00 85.31 103 LEU A CA 1
ATOM 825 C C . LEU A 1 103 ? 13.646 -9.051 -5.459 1.00 85.31 103 LEU A C 1
ATOM 827 O O . LEU A 1 103 ? 12.534 -9.197 -5.973 1.00 85.31 103 LEU A O 1
ATOM 831 N N . HIS A 1 104 ? 14.010 -9.677 -4.347 1.00 85.44 104 HIS A N 1
ATOM 832 C CA . HIS A 1 104 ? 13.094 -10.438 -3.502 1.00 85.44 104 HIS A CA 1
ATOM 833 C C . HIS A 1 104 ? 12.777 -9.642 -2.238 1.00 85.44 104 HIS A C 1
ATOM 835 O O . HIS A 1 104 ? 13.695 -9.223 -1.532 1.00 85.44 104 HIS A O 1
ATOM 841 N N . LEU A 1 105 ? 11.489 -9.442 -1.963 1.00 85.12 105 LEU A N 1
ATOM 842 C CA . LEU A 1 105 ? 10.989 -8.690 -0.817 1.00 85.12 105 LEU A CA 1
ATOM 843 C C . LEU A 1 105 ? 10.483 -9.661 0.253 1.00 85.12 105 LEU A C 1
ATOM 845 O O . LEU A 1 105 ? 9.679 -10.552 -0.025 1.00 85.12 105 LEU A O 1
ATOM 849 N N . LYS A 1 106 ? 10.915 -9.470 1.497 1.00 84.75 106 LYS A N 1
ATOM 850 C CA . LYS A 1 106 ? 10.328 -10.137 2.667 1.00 84.75 106 LYS A CA 1
ATOM 851 C C . LYS A 1 106 ? 9.579 -9.119 3.507 1.00 84.75 106 LYS A C 1
ATOM 853 O O . LYS A 1 106 ? 10.090 -8.032 3.747 1.00 84.75 106 LYS A O 1
ATOM 858 N N . VAL A 1 107 ? 8.361 -9.467 3.909 1.00 80.88 107 VAL A N 1
ATOM 859 C CA . VAL A 1 107 ? 7.436 -8.599 4.639 1.00 80.88 107 VAL A CA 1
ATOM 860 C C . VAL A 1 107 ? 6.795 -9.393 5.768 1.00 80.88 107 VAL A C 1
ATOM 862 O O . VAL A 1 107 ? 6.187 -10.439 5.545 1.00 80.88 107 VAL A O 1
ATOM 865 N N . ASN A 1 108 ? 6.871 -8.872 6.991 1.00 80.25 108 ASN A N 1
ATOM 866 C CA . ASN A 1 108 ? 6.087 -9.404 8.101 1.00 80.25 108 ASN A CA 1
ATOM 867 C C . ASN A 1 108 ? 4.611 -9.033 7.891 1.00 80.25 108 ASN A C 1
ATOM 869 O O . ASN A 1 108 ? 4.246 -7.867 8.024 1.00 80.25 108 ASN A O 1
ATOM 873 N N . MET A 1 109 ? 3.767 -10.017 7.567 1.00 79.06 109 MET A N 1
ATOM 874 C CA . MET A 1 109 ? 2.356 -9.775 7.233 1.00 79.06 109 MET A CA 1
ATOM 875 C C . MET A 1 109 ? 1.564 -9.117 8.357 1.00 79.06 109 MET A C 1
ATOM 877 O O . MET A 1 109 ? 0.741 -8.238 8.102 1.00 79.06 109 MET A O 1
ATOM 881 N N . SER A 1 110 ? 1.832 -9.500 9.602 1.00 75.19 110 SER A N 1
ATOM 882 C CA . SER A 1 110 ? 1.166 -8.902 10.753 1.00 75.19 110 SER A CA 1
ATOM 883 C C . SER A 1 110 ? 1.532 -7.423 10.884 1.00 75.19 110 SER A C 1
ATOM 885 O O . SER A 1 110 ? 0.650 -6.601 11.112 1.00 75.19 110 SER A O 1
ATOM 887 N N . GLN A 1 111 ? 2.806 -7.065 10.685 1.00 74.81 111 GLN A N 1
ATOM 888 C CA . GLN A 1 111 ? 3.247 -5.666 10.689 1.00 74.81 111 GLN A CA 1
ATOM 889 C C . GLN A 1 111 ? 2.680 -4.887 9.497 1.00 74.81 111 GLN A C 1
ATOM 891 O O . GLN A 1 111 ? 2.156 -3.795 9.673 1.00 74.81 111 GLN A O 1
ATOM 896 N N . PHE A 1 112 ? 2.701 -5.482 8.304 1.00 78.00 112 PHE A N 1
ATOM 897 C CA . PHE A 1 112 ? 2.149 -4.891 7.086 1.00 78.00 112 PHE A CA 1
ATOM 898 C C . PHE A 1 112 ? 0.679 -4.494 7.253 1.00 78.00 112 PHE A C 1
ATOM 900 O O . PHE A 1 112 ? 0.309 -3.355 6.977 1.00 78.00 112 PHE A O 1
ATOM 907 N N . LEU A 1 113 ? -0.163 -5.408 7.743 1.00 76.81 113 LEU A N 1
ATOM 908 C CA . LEU A 1 113 ? -1.582 -5.123 7.963 1.00 76.81 113 LEU A CA 1
ATOM 909 C C . LEU A 1 113 ? -1.789 -4.064 9.049 1.00 76.81 113 LEU A C 1
ATOM 911 O O . LEU A 1 113 ? -2.617 -3.171 8.871 1.00 76.81 113 LEU A O 1
ATOM 915 N N . ARG A 1 114 ? -1.022 -4.130 10.146 1.00 76.38 114 ARG A N 1
ATOM 916 C CA . ARG A 1 114 ? -1.072 -3.112 11.205 1.00 76.38 114 ARG A CA 1
ATOM 917 C C . ARG A 1 114 ? -0.776 -1.723 10.654 1.00 76.38 114 ARG A C 1
ATOM 919 O O . ARG A 1 114 ? -1.593 -0.826 10.827 1.00 76.38 114 ARG A O 1
ATOM 926 N N . ASP A 1 115 ? 0.329 -1.568 9.939 1.00 76.44 115 ASP A N 1
ATOM 927 C CA . ASP A 1 115 ? 0.759 -0.274 9.413 1.00 76.44 115 ASP A CA 1
ATOM 928 C C . ASP A 1 115 ? -0.161 0.223 8.284 1.00 76.44 115 ASP A C 1
ATOM 930 O O . ASP A 1 115 ? -0.371 1.423 8.132 1.00 76.44 115 ASP A O 1
ATOM 934 N N . TYR A 1 116 ? -0.760 -0.678 7.493 1.00 79.31 116 TYR A N 1
ATOM 935 C CA . TYR A 1 116 ? -1.763 -0.309 6.485 1.00 79.31 116 TYR A CA 1
ATOM 936 C C . TYR A 1 116 ? -2.989 0.362 7.109 1.00 79.31 116 TYR A C 1
ATOM 938 O O . TYR A 1 116 ? -3.479 1.373 6.605 1.00 79.31 116 TYR A O 1
ATOM 946 N N . TYR A 1 117 ? -3.480 -0.202 8.211 1.00 82.44 117 TYR A N 1
ATOM 947 C CA . TYR A 1 117 ? -4.690 0.259 8.884 1.00 82.44 117 TYR A CA 1
ATOM 948 C C . TYR A 1 117 ? -4.414 1.198 10.063 1.00 82.44 117 TYR A C 1
ATOM 950 O O . TYR A 1 117 ? -5.362 1.630 10.716 1.00 82.44 117 TYR A O 1
ATOM 958 N N . ALA A 1 118 ? -3.155 1.564 10.317 1.00 78.56 118 ALA A N 1
ATOM 959 C CA . ALA A 1 118 ? -2.752 2.349 11.479 1.00 78.56 118 ALA A CA 1
ATOM 960 C C . ALA A 1 118 ? -3.484 3.692 11.576 1.00 78.56 118 ALA A C 1
ATOM 962 O O . ALA A 1 118 ? -4.044 4.018 12.620 1.00 78.56 118 ALA A O 1
ATOM 963 N N . LEU A 1 119 ? -3.536 4.458 10.483 1.00 78.50 119 LEU A N 1
ATOM 964 C CA . LEU A 1 119 ? -4.188 5.768 10.467 1.00 78.50 119 LEU A CA 1
ATOM 965 C C . LEU A 1 119 ? -5.710 5.697 10.701 1.00 78.50 119 LEU A C 1
ATOM 967 O O . LEU A 1 119 ? -6.188 6.369 11.620 1.00 78.50 119 LEU A O 1
ATOM 971 N N . PRO A 1 120 ? -6.501 4.913 9.934 1.00 84.88 120 PRO A N 1
ATOM 972 C CA . PRO A 1 120 ? -7.934 4.810 10.200 1.00 84.88 120 PRO A CA 1
ATOM 973 C C . PRO A 1 120 ? -8.211 4.220 11.586 1.00 84.88 120 PRO A C 1
ATOM 975 O O . PRO A 1 120 ? -9.119 4.690 12.268 1.00 84.88 120 PRO A O 1
ATOM 978 N N . PHE A 1 121 ? -7.401 3.259 12.042 1.00 86.06 121 PHE A N 1
ATOM 979 C CA . PHE A 1 121 ? -7.500 2.723 13.395 1.00 86.06 121 PHE A CA 1
ATOM 980 C C . PHE A 1 121 ? -7.269 3.807 14.456 1.00 86.06 121 PHE A C 1
ATOM 982 O O . PHE A 1 121 ? -8.100 3.966 15.345 1.00 86.06 121 PHE A O 1
ATOM 989 N N . TYR A 1 122 ? -6.192 4.591 14.345 1.00 80.94 122 TYR A N 1
ATOM 990 C CA . TYR A 1 122 ? -5.869 5.680 15.268 1.00 80.94 122 TYR A CA 1
ATOM 991 C C . TYR A 1 122 ? -7.017 6.686 15.371 1.00 80.94 122 TYR A C 1
ATOM 993 O O . TYR A 1 122 ? -7.503 6.956 16.471 1.00 80.94 122 TYR A O 1
ATOM 1001 N N . ILE A 1 123 ? -7.493 7.180 14.223 1.00 81.75 123 ILE A N 1
ATOM 1002 C CA . ILE A 1 123 ? -8.567 8.177 14.143 1.00 81.75 123 ILE A CA 1
ATOM 1003 C C . ILE A 1 123 ? -9.834 7.659 14.828 1.00 81.75 123 ILE A C 1
ATOM 1005 O O . ILE A 1 123 ? -10.431 8.362 15.644 1.00 81.75 123 ILE A O 1
ATOM 1009 N N . VAL A 1 124 ? -10.232 6.422 14.525 1.00 88.19 124 VAL A N 1
ATOM 1010 C CA . VAL A 1 124 ? -11.436 5.817 15.102 1.00 88.19 124 VAL A CA 1
ATOM 1011 C C . VAL A 1 124 ? -11.233 5.507 16.589 1.00 88.19 124 VAL A C 1
ATOM 1013 O O . VAL A 1 124 ? -12.118 5.766 17.394 1.00 88.19 124 VAL A O 1
ATOM 1016 N N . SER A 1 125 ? -10.059 5.039 17.015 1.00 83.94 125 SER A N 1
ATOM 1017 C CA . SER A 1 125 ? -9.786 4.689 18.421 1.00 83.94 125 SER A CA 1
ATOM 1018 C C . SER A 1 125 ? -9.870 5.872 19.398 1.00 83.94 125 SER A C 1
ATOM 1020 O O . SER A 1 125 ? -10.089 5.672 20.591 1.00 83.94 125 SER A O 1
ATOM 1022 N N . LYS A 1 126 ? -9.695 7.107 18.908 1.00 78.06 126 LYS A N 1
ATOM 1023 C CA . LYS A 1 126 ? -9.702 8.338 19.717 1.00 78.06 126 LYS A CA 1
ATOM 1024 C C . LYS A 1 126 ? -11.038 9.077 19.710 1.00 78.06 126 LYS A C 1
ATOM 1026 O O . LYS A 1 126 ? -11.219 10.011 20.488 1.00 78.06 126 LYS A O 1
ATOM 1031 N N . GLY A 1 127 ? -11.951 8.684 18.832 1.00 74.56 127 GLY A N 1
ATOM 1032 C CA . GLY A 1 127 ? -13.213 9.370 18.617 1.00 74.56 127 GLY A CA 1
ATOM 1033 C C . GLY A 1 127 ? -14.371 8.866 19.468 1.00 74.56 127 GLY A C 1
ATOM 1034 O O . GLY A 1 127 ? -14.336 7.787 20.060 1.00 74.56 127 GLY A O 1
ATOM 1035 N N . LYS A 1 128 ? -15.462 9.638 19.459 1.00 80.44 128 LYS A N 1
ATOM 1036 C CA . LYS A 1 128 ? -16.787 9.094 19.771 1.00 80.44 128 LYS A CA 1
ATOM 1037 C C . LYS A 1 128 ? -17.221 8.243 18.586 1.00 80.44 128 LYS A C 1
ATOM 1039 O O . LYS A 1 128 ? -17.291 8.750 17.472 1.00 80.44 128 LYS A O 1
ATOM 1044 N N . ASN A 1 129 ? -17.520 6.975 18.829 1.00 88.75 129 ASN A N 1
ATOM 1045 C CA . ASN A 1 129 ? -17.780 6.020 17.759 1.00 88.75 129 ASN A CA 1
ATOM 1046 C C . ASN A 1 129 ? -19.233 5.562 17.739 1.00 88.75 129 ASN A C 1
ATOM 1048 O O . ASN A 1 129 ? -19.911 5.536 18.766 1.00 88.75 129 ASN A O 1
ATOM 1052 N N . SER A 1 130 ? -19.687 5.148 16.564 1.00 91.00 130 SER A N 1
ATOM 1053 C CA . SER A 1 130 ? -20.921 4.390 16.381 1.00 91.00 130 SER A CA 1
ATOM 1054 C C . SER A 1 130 ? -20.648 3.143 15.545 1.00 91.00 130 SER A C 1
ATOM 1056 O O . SER A 1 130 ? -19.639 3.054 14.843 1.00 91.00 130 SER A O 1
ATOM 1058 N N . VAL A 1 131 ? -21.541 2.158 15.646 1.00 94.75 131 VAL A N 1
ATOM 1059 C CA . VAL A 1 131 ? -21.519 0.989 14.765 1.00 94.75 131 VAL A CA 1
ATOM 1060 C C . VAL A 1 131 ? -22.460 1.255 13.600 1.00 94.75 131 VAL A C 1
ATOM 1062 O O . VAL A 1 131 ? -23.620 1.607 13.813 1.00 94.75 131 VAL A O 1
ATOM 1065 N N . VAL A 1 132 ? -21.967 1.082 12.378 1.00 94.25 132 VAL A N 1
ATOM 1066 C CA . VAL A 1 132 ? -22.759 1.209 11.150 1.00 94.25 132 VAL A CA 1
ATOM 1067 C C . VAL A 1 132 ? -22.645 -0.088 10.363 1.00 94.25 132 VAL A C 1
ATOM 1069 O O . VAL A 1 132 ? -21.536 -0.547 10.101 1.00 94.25 132 VAL A O 1
ATOM 1072 N N . ASN A 1 133 ? -23.781 -0.668 9.973 1.00 95.69 133 ASN A N 1
ATOM 1073 C CA . ASN A 1 133 ? -23.804 -1.832 9.094 1.00 95.69 133 ASN A CA 1
ATOM 1074 C C . ASN A 1 133 ? -23.824 -1.378 7.627 1.00 95.69 133 ASN A C 1
ATOM 1076 O O . ASN A 1 133 ? -24.693 -0.602 7.228 1.00 95.69 133 ASN A O 1
ATOM 1080 N N . ILE A 1 134 ? -22.866 -1.850 6.831 1.00 91.38 134 ILE A N 1
ATOM 1081 C CA . ILE A 1 134 ? -22.774 -1.587 5.393 1.00 91.38 134 ILE A CA 1
ATOM 1082 C C . ILE A 1 134 ? -22.676 -2.937 4.691 1.00 91.38 134 ILE A C 1
ATOM 1084 O O . ILE A 1 134 ? -21.688 -3.651 4.848 1.00 91.38 134 ILE A O 1
ATOM 1088 N N . ASN A 1 135 ? -23.700 -3.289 3.910 1.00 92.69 135 ASN A N 1
ATOM 1089 C CA . ASN A 1 135 ? -23.767 -4.544 3.153 1.00 92.69 135 ASN A CA 1
ATOM 1090 C C . ASN A 1 135 ? -23.493 -5.800 4.007 1.00 92.69 135 ASN A C 1
ATOM 1092 O O . ASN A 1 135 ? -22.798 -6.713 3.567 1.00 92.69 135 ASN A O 1
ATOM 1096 N N . GLY A 1 136 ? -24.020 -5.845 5.235 1.00 91.50 136 GLY A N 1
ATOM 1097 C CA . GLY A 1 136 ? -23.858 -6.990 6.136 1.00 91.50 136 GLY A CA 1
ATOM 1098 C C . GLY A 1 136 ? -22.548 -7.007 6.929 1.00 91.50 136 GLY A C 1
ATOM 1099 O O . GLY A 1 136 ? -22.353 -7.913 7.734 1.00 91.50 136 GLY A O 1
ATOM 1100 N N . LEU A 1 137 ? -21.678 -6.009 6.757 1.00 94.12 137 LEU A N 1
ATOM 1101 C CA . LEU A 1 137 ? -20.466 -5.833 7.552 1.00 94.12 137 L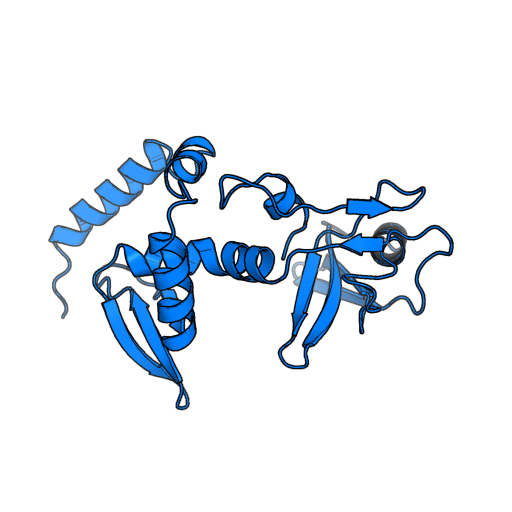EU A CA 1
ATOM 1102 C C . LEU A 1 137 ? -20.651 -4.698 8.558 1.00 94.12 137 LEU A C 1
ATOM 1104 O O . LEU A 1 137 ? -21.113 -3.613 8.203 1.00 94.12 137 LEU A O 1
ATOM 1108 N N . ASP A 1 138 ? -20.260 -4.938 9.805 1.00 96.75 138 ASP A N 1
ATOM 1109 C CA . ASP A 1 138 ? -20.267 -3.918 10.849 1.00 96.75 138 ASP A CA 1
ATOM 1110 C C . ASP A 1 138 ? -18.968 -3.110 10.810 1.00 96.75 138 ASP A C 1
ATOM 1112 O O . ASP A 1 138 ? -17.872 -3.669 10.821 1.00 96.75 138 ASP A O 1
ATOM 1116 N N . PHE A 1 139 ? -19.085 -1.787 10.849 1.00 95.38 139 PHE A N 1
ATOM 1117 C CA . PHE A 1 139 ? -17.957 -0.863 10.929 1.00 95.38 139 PHE A CA 1
ATOM 1118 C C . PHE A 1 139 ? -18.027 -0.050 12.216 1.00 95.38 139 PHE A C 1
ATOM 1120 O O . PHE A 1 139 ? -19.091 0.453 12.573 1.00 95.38 139 PHE A O 1
ATOM 1127 N N . ILE A 1 140 ? -16.884 0.124 12.881 1.00 94.81 140 ILE A N 1
ATOM 1128 C CA . ILE A 1 140 ? -16.708 1.171 13.887 1.00 94.81 140 ILE A CA 1
ATOM 1129 C C . ILE A 1 140 ? -16.386 2.455 13.132 1.00 94.81 140 ILE A C 1
ATOM 1131 O O . ILE A 1 140 ? -15.371 2.538 12.439 1.00 94.81 140 ILE A O 1
ATOM 1135 N N . VAL A 1 141 ? -17.270 3.440 13.236 1.00 92.94 141 VAL A N 1
ATOM 1136 C CA . VAL A 1 141 ? -17.183 4.698 12.497 1.00 92.94 141 VAL A CA 1
ATOM 1137 C C . VAL A 1 141 ? -17.004 5.845 13.476 1.00 92.94 141 VAL A C 1
ATOM 1139 O O . VAL A 1 141 ? -17.726 5.933 14.470 1.00 92.94 141 VAL A O 1
ATOM 1142 N N . LEU A 1 142 ? -16.069 6.742 13.163 1.00 88.75 142 LEU A N 1
ATOM 1143 C CA . LEU A 1 142 ? -15.933 8.019 13.848 1.00 88.75 142 LEU A CA 1
ATOM 1144 C C . LEU A 1 142 ? -17.236 8.808 13.679 1.00 88.75 142 LEU A C 1
ATOM 1146 O O . LEU A 1 142 ? -17.576 9.246 12.577 1.00 88.75 142 LEU A O 1
ATOM 1150 N N . ASN A 1 143 ? -17.951 8.995 14.781 1.00 76.62 143 ASN A N 1
ATOM 1151 C CA . ASN A 1 143 ? -19.169 9.781 14.852 1.00 76.62 143 ASN A CA 1
ATOM 1152 C C . ASN A 1 143 ? -18.837 11.187 15.356 1.00 76.62 143 ASN A C 1
ATOM 1154 O O . ASN A 1 143 ? -19.050 11.523 16.522 1.00 76.62 143 ASN A O 1
ATOM 1158 N N . ASP A 1 144 ? -18.275 11.990 14.458 1.00 74.00 144 ASP A N 1
ATOM 1159 C CA . ASP A 1 144 ? -18.053 13.410 14.685 1.00 74.00 144 ASP A CA 1
ATOM 1160 C C . ASP A 1 144 ? -19.126 14.197 13.917 1.00 74.00 144 ASP A C 1
ATOM 1162 O O . ASP A 1 144 ? -19.056 14.255 12.685 1.00 74.00 144 ASP A O 1
ATOM 1166 N N . PRO A 1 145 ? -20.136 14.771 14.603 1.00 66.44 145 PRO A N 1
ATOM 1167 C CA . PRO A 1 145 ? -21.227 15.497 13.950 1.00 66.44 145 PRO A CA 1
ATOM 1168 C C . PRO A 1 145 ? -20.742 16.741 13.199 1.00 66.44 145 PRO A C 1
ATOM 1170 O O . PRO A 1 145 ? -21.499 17.319 12.424 1.00 66.44 145 PRO A O 1
ATOM 1173 N N . CYS A 1 146 ? -19.489 17.139 13.406 1.00 67.44 146 CYS A N 1
ATOM 1174 C CA . CYS A 1 146 ? -18.926 18.351 12.853 1.00 67.44 146 CYS A CA 1
ATOM 1175 C C . CYS A 1 146 ? -17.978 18.095 11.672 1.00 67.44 146 CYS A C 1
ATOM 1177 O O . CYS A 1 146 ? -17.497 19.031 11.035 1.00 67.44 146 CYS A O 1
ATOM 1179 N N . LYS A 1 147 ? -17.705 16.824 11.348 1.00 67.88 147 LYS A N 1
ATOM 1180 C CA . LYS A 1 147 ? -16.919 16.451 10.169 1.00 67.88 147 LYS A CA 1
ATOM 1181 C C . LYS A 1 147 ? -17.839 16.101 9.007 1.00 67.88 147 LYS A C 1
ATOM 1183 O O . LYS A 1 147 ? -18.743 15.280 9.122 1.00 67.88 147 LYS A O 1
ATOM 1188 N N . ILE A 1 148 ? -17.542 16.677 7.841 1.00 75.44 148 ILE A N 1
ATOM 1189 C CA . ILE A 1 148 ? -18.249 16.393 6.579 1.00 75.44 148 ILE A CA 1
ATOM 1190 C C . ILE A 1 148 ? -17.972 14.953 6.103 1.00 75.44 148 ILE A C 1
ATOM 1192 O O . ILE A 1 148 ? -18.765 14.367 5.368 1.00 75.44 148 ILE A O 1
ATOM 1196 N N . PHE A 1 149 ? -16.854 14.358 6.532 1.00 76.31 149 PHE A N 1
ATOM 1197 C CA . PHE A 1 149 ? -16.451 13.004 6.167 1.00 76.31 149 PHE A CA 1
ATOM 1198 C C . PHE A 1 149 ? -16.502 12.053 7.365 1.00 76.31 149 PHE A C 1
ATOM 1200 O O . PHE A 1 149 ? -16.202 12.427 8.499 1.00 76.31 149 PHE A O 1
ATOM 1207 N N . LYS A 1 150 ? -16.833 10.789 7.088 1.00 84.12 150 LYS A N 1
ATOM 1208 C CA . LYS A 1 150 ? -16.797 9.694 8.061 1.00 84.12 150 LYS A CA 1
ATOM 1209 C C . LYS A 1 150 ? -15.599 8.801 7.771 1.00 84.12 150 LYS A C 1
ATOM 1211 O O . LYS A 1 150 ? -15.366 8.432 6.623 1.00 84.12 150 LYS A O 1
ATOM 1216 N N . VAL A 1 151 ? -14.868 8.433 8.818 1.00 88.06 151 VAL A N 1
ATOM 1217 C CA . VAL A 1 151 ? -13.807 7.420 8.756 1.00 88.06 151 VAL A CA 1
ATOM 1218 C C . VAL A 1 151 ? -14.297 6.208 9.524 1.00 88.06 151 VAL A C 1
ATOM 1220 O O . VAL A 1 151 ? -14.762 6.346 10.653 1.00 88.06 151 VAL A O 1
ATOM 1223 N N . GLY A 1 152 ? -14.222 5.034 8.907 1.00 91.44 152 GLY A N 1
ATOM 1224 C CA . GLY A 1 152 ? -14.657 3.790 9.518 1.00 91.44 152 GLY A CA 1
ATOM 1225 C C . GLY A 1 152 ? -13.686 2.658 9.249 1.00 91.44 152 GLY A C 1
ATOM 1226 O O . GLY A 1 152 ? -12.968 2.659 8.250 1.00 91.44 152 GLY A O 1
ATOM 1227 N N . ILE A 1 153 ? -13.686 1.689 10.152 1.00 92.75 153 ILE A N 1
ATOM 1228 C CA . ILE A 1 153 ? -12.910 0.459 10.053 1.00 92.75 153 ILE A CA 1
ATOM 1229 C C . ILE A 1 153 ? -13.814 -0.715 10.415 1.00 92.75 153 ILE A C 1
ATOM 1231 O O . ILE A 1 153 ? -14.667 -0.599 11.296 1.00 92.75 153 ILE A O 1
ATOM 1235 N N . GLU A 1 154 ? -13.678 -1.825 9.691 1.00 93.88 154 GLU A N 1
ATOM 1236 C CA . GLU A 1 154 ? -14.482 -3.022 9.946 1.00 93.88 154 GLU A CA 1
ATOM 1237 C C . GLU A 1 154 ? -14.265 -3.487 11.394 1.00 93.88 154 GLU A C 1
ATOM 1239 O O . GLU A 1 154 ? -13.162 -3.413 11.944 1.00 93.88 154 GLU A O 1
ATOM 1244 N N . LYS A 1 155 ? -15.356 -3.878 12.051 1.00 92.38 155 LYS A N 1
ATOM 1245 C CA . LYS A 1 155 ? -15.409 -4.087 13.496 1.00 92.38 155 LYS A CA 1
ATOM 1246 C C . LYS A 1 155 ? -14.479 -5.197 13.962 1.00 92.38 155 LYS A C 1
ATOM 1248 O O . LYS A 1 155 ? -13.793 -5.006 14.963 1.00 92.38 155 LYS A O 1
ATOM 1253 N N . ASN A 1 156 ? -14.416 -6.330 13.269 1.00 88.25 156 ASN A N 1
ATOM 1254 C CA . ASN A 1 156 ? -13.517 -7.415 13.659 1.00 88.25 156 ASN A CA 1
ATOM 1255 C C . ASN A 1 156 ? -12.050 -7.006 13.502 1.00 88.25 156 ASN A C 1
ATOM 1257 O O . ASN A 1 156 ? -11.251 -7.252 14.406 1.00 88.25 156 ASN A O 1
ATOM 1261 N N . LEU A 1 157 ? -11.705 -6.309 12.419 1.00 86.50 157 LEU A N 1
ATOM 1262 C CA . LEU A 1 157 ? -10.376 -5.745 12.211 1.00 86.50 157 LEU A CA 1
ATOM 1263 C C . LEU A 1 157 ? -10.007 -4.749 13.320 1.00 86.50 157 LEU A C 1
ATOM 1265 O O . LEU A 1 157 ? -8.916 -4.841 13.881 1.00 86.50 157 LEU A O 1
ATOM 1269 N N . PHE A 1 158 ? -10.918 -3.851 13.706 1.00 88.75 158 PHE A N 1
ATOM 1270 C CA . PHE A 1 158 ? -10.712 -2.939 14.836 1.00 88.75 158 PHE A CA 1
ATOM 1271 C C . PHE A 1 158 ? -10.418 -3.686 16.141 1.00 88.75 158 PHE A C 1
ATOM 1273 O O . PHE A 1 158 ? -9.504 -3.311 16.877 1.00 88.75 158 PHE A O 1
ATOM 1280 N N . MET A 1 159 ? -11.157 -4.763 16.423 1.00 85.44 159 MET A N 1
ATOM 1281 C CA . MET A 1 159 ? -10.943 -5.582 17.619 1.00 85.44 159 MET A CA 1
ATOM 1282 C C . MET A 1 159 ? -9.583 -6.291 17.590 1.00 85.44 159 MET A C 1
ATOM 1284 O O . MET A 1 159 ? -8.908 -6.349 18.617 1.00 85.44 159 MET A O 1
ATOM 1288 N N . VAL A 1 160 ? -9.165 -6.811 16.431 1.00 82.31 160 VAL A N 1
ATOM 1289 C CA . VAL A 1 160 ? -7.848 -7.450 16.254 1.00 82.31 160 VAL A CA 1
ATOM 1290 C C . VAL A 1 160 ? -6.723 -6.441 16.486 1.00 82.31 160 VAL A C 1
ATOM 1292 O O . VAL A 1 160 ? -5.802 -6.716 17.255 1.00 82.31 160 VAL A O 1
ATOM 1295 N N . LEU A 1 161 ? -6.819 -5.258 15.875 1.00 81.00 161 LEU A N 1
ATOM 1296 C CA . LEU A 1 161 ? -5.823 -4.198 16.032 1.00 81.00 161 LEU A CA 1
ATOM 1297 C C . LEU A 1 161 ? -5.771 -3.667 17.473 1.00 81.00 161 LEU A C 1
ATOM 1299 O O . LEU A 1 161 ? -4.677 -3.500 18.006 1.00 81.00 161 LEU A O 1
ATOM 1303 N N . SER A 1 162 ? -6.919 -3.491 18.138 1.00 80.69 162 SER A N 1
ATOM 1304 C CA . SER A 1 162 ? -6.975 -3.046 19.542 1.00 80.69 162 SER A CA 1
ATOM 1305 C C . SER A 1 162 ? -6.223 -3.992 20.478 1.00 80.69 162 SER A C 1
ATOM 1307 O O . SER A 1 162 ? -5.401 -3.541 21.270 1.00 80.69 162 SER A O 1
ATOM 1309 N N . LYS A 1 163 ? -6.432 -5.309 20.335 1.00 72.62 163 LYS A N 1
ATOM 1310 C CA . LYS A 1 163 ? -5.732 -6.318 21.147 1.00 72.62 163 LYS A CA 1
ATOM 1311 C C . LYS A 1 163 ? -4.218 -6.274 20.941 1.00 72.62 163 LYS A C 1
ATOM 1313 O O . LYS A 1 163 ? -3.469 -6.376 21.900 1.00 72.62 163 LYS A O 1
ATOM 1318 N N . SER A 1 164 ? -3.770 -6.053 19.703 1.00 64.75 164 SER A N 1
ATOM 1319 C CA . SER A 1 164 ? -2.339 -5.991 19.377 1.00 64.75 164 SER A CA 1
ATOM 1320 C C . SER A 1 164 ? -1.591 -4.802 20.003 1.00 64.75 164 SER A C 1
ATOM 1322 O O . SER A 1 164 ? -0.365 -4.822 20.060 1.00 64.75 164 SER A O 1
ATOM 1324 N N . ILE A 1 165 ? -2.309 -3.778 20.481 1.00 63.69 165 ILE A N 1
ATOM 1325 C CA . ILE A 1 165 ? -1.732 -2.598 21.150 1.00 63.69 165 ILE A CA 1
ATOM 1326 C C . ILE A 1 165 ? -1.554 -2.822 22.652 1.00 63.69 165 ILE A C 1
ATOM 1328 O O . ILE A 1 165 ? -0.607 -2.300 23.241 1.00 63.69 165 ILE A O 1
ATOM 1332 N N . GLU A 1 166 ? -2.438 -3.600 23.276 1.00 56.03 166 GLU A N 1
ATOM 1333 C CA . GLU A 1 166 ? -2.359 -3.919 24.707 1.00 56.03 166 GLU A CA 1
ATOM 1334 C C . GLU A 1 166 ? -1.109 -4.761 25.042 1.00 56.03 166 GLU A C 1
ATOM 1336 O O . GLU A 1 166 ? -0.577 -4.661 26.149 1.00 56.03 166 GLU A O 1
ATOM 1341 N N . ASP A 1 167 ? -0.547 -5.465 24.053 1.00 50.09 167 ASP A N 1
ATOM 1342 C CA . ASP A 1 167 ? 0.648 -6.316 24.163 1.00 50.09 167 ASP A CA 1
ATOM 1343 C C . ASP A 1 167 ? 2.009 -5.560 24.187 1.00 50.09 167 ASP A C 1
ATOM 1345 O O . ASP A 1 167 ? 3.065 -6.144 23.958 1.00 50.09 167 ASP A O 1
ATOM 1349 N N . LYS A 1 168 ? 2.031 -4.281 24.601 1.00 47.34 168 LYS A N 1
ATOM 1350 C CA . LYS A 1 168 ? 3.225 -3.546 25.105 1.00 47.34 168 LYS A CA 1
ATOM 1351 C C . LYS A 1 168 ? 4.361 -3.134 24.146 1.00 47.34 168 LYS A C 1
ATOM 1353 O O . LYS A 1 168 ? 5.426 -2.769 24.641 1.00 47.34 168 LYS A O 1
ATOM 1358 N N . GLU A 1 169 ? 4.172 -3.038 22.831 1.00 43.66 169 GLU A N 1
ATOM 1359 C CA . GLU A 1 169 ? 5.302 -2.678 21.944 1.00 43.66 169 GLU A CA 1
ATOM 1360 C C . GLU A 1 169 ? 5.064 -1.560 20.921 1.00 43.66 169 GLU A C 1
ATOM 1362 O O . GLU A 1 169 ? 5.725 -1.543 19.889 1.00 43.66 169 GLU A O 1
ATOM 1367 N N . ILE A 1 170 ? 4.153 -0.599 21.143 1.00 49.12 170 ILE A N 1
ATOM 1368 C CA . ILE A 1 170 ? 3.945 0.458 20.133 1.00 49.12 170 ILE A CA 1
ATOM 1369 C C . ILE A 1 170 ? 3.693 1.842 20.736 1.00 49.12 170 ILE A C 1
ATOM 1371 O O . ILE A 1 170 ? 2.689 2.089 21.401 1.00 49.12 170 ILE A O 1
ATOM 1375 N N . ASN A 1 171 ? 4.592 2.784 20.435 1.00 47.91 171 ASN A N 1
ATOM 1376 C CA . ASN A 1 171 ? 4.421 4.204 20.731 1.00 47.91 171 ASN A CA 1
ATOM 1377 C C . ASN A 1 171 ? 3.936 4.959 19.480 1.00 47.91 171 ASN A C 1
ATOM 1379 O O . ASN A 1 171 ? 4.645 5.804 18.943 1.00 47.91 171 ASN A O 1
ATOM 1383 N N . PHE A 1 172 ? 2.715 4.639 19.029 1.00 49.47 172 PHE A N 1
ATOM 1384 C CA . PHE A 1 172 ? 2.040 5.263 17.874 1.00 49.47 172 PHE A CA 1
ATOM 1385 C C . PHE A 1 172 ? 2.017 6.802 17.928 1.00 49.47 172 PHE A C 1
ATOM 1387 O O . PHE A 1 172 ? 1.921 7.460 16.896 1.00 49.47 172 PHE A O 1
ATOM 1394 N N . HIS A 1 173 ? 2.079 7.382 19.130 1.00 43.97 173 HIS A N 1
ATOM 1395 C CA . HIS A 1 173 ? 1.961 8.825 19.347 1.00 43.97 173 HIS A CA 1
ATOM 1396 C C . HIS A 1 173 ? 3.240 9.600 19.025 1.00 43.97 173 HIS A C 1
ATOM 1398 O O . HIS A 1 173 ? 3.153 10.707 18.509 1.00 43.97 173 HIS A O 1
ATOM 1404 N N . LYS A 1 174 ? 4.426 9.033 19.281 1.00 45.88 174 LYS A N 1
ATOM 1405 C CA . LYS A 1 174 ? 5.675 9.813 19.243 1.00 45.88 174 LYS A CA 1
ATOM 1406 C C . LYS A 1 174 ? 6.137 10.224 17.843 1.00 45.88 174 LYS A C 1
ATOM 1408 O O . LYS A 1 174 ? 6.822 11.236 17.728 1.00 45.88 174 LYS A O 1
ATOM 1413 N N . GLU A 1 175 ? 5.796 9.466 16.802 1.00 41.16 175 GLU A N 1
ATOM 1414 C CA . GLU A 1 175 ? 6.257 9.760 15.436 1.00 41.16 175 GLU A CA 1
ATOM 1415 C C . GLU A 1 175 ? 5.230 10.515 14.594 1.00 41.16 175 GLU A C 1
ATOM 1417 O O . GLU A 1 175 ? 5.604 11.440 13.884 1.00 41.16 175 GLU A O 1
ATOM 1422 N N . LEU A 1 176 ? 3.928 10.256 14.739 1.00 41.75 176 LEU A N 1
ATOM 1423 C CA . LEU A 1 176 ? 2.913 11.079 14.063 1.00 41.75 176 LEU A CA 1
ATOM 1424 C C . LEU A 1 176 ? 2.950 12.547 14.526 1.00 41.75 176 LEU A C 1
ATOM 1426 O O . LEU A 1 176 ? 2.699 13.449 13.724 1.00 41.75 176 LEU A O 1
ATOM 1430 N N . GLU A 1 177 ? 3.338 12.793 15.781 1.00 42.41 177 GLU A N 1
ATOM 1431 C CA . GLU A 1 177 ? 3.643 14.133 16.293 1.00 42.41 177 GLU A CA 1
ATOM 1432 C C . GLU A 1 177 ? 4.957 14.709 15.721 1.00 42.41 177 GLU A C 1
ATOM 1434 O O . GLU A 1 177 ? 5.031 15.912 15.472 1.00 42.41 177 GLU A O 1
ATOM 1439 N N . SER A 1 178 ? 5.978 13.883 15.444 1.00 40.53 178 SER A N 1
ATOM 1440 C CA . SER A 1 178 ? 7.294 14.338 14.957 1.00 40.53 178 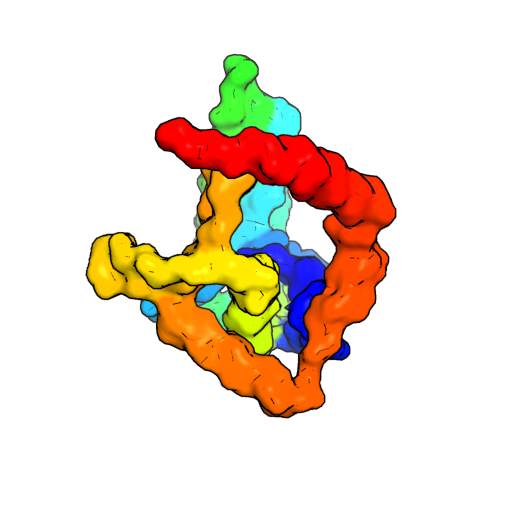SER A CA 1
ATOM 1441 C C . SER A 1 178 ? 7.368 14.570 13.439 1.00 40.53 178 SER A C 1
ATOM 1443 O O . SER A 1 178 ? 8.141 15.415 12.991 1.00 40.53 178 SER A O 1
ATOM 1445 N N . ILE A 1 179 ? 6.533 13.894 12.638 1.00 40.16 179 ILE A N 1
ATOM 1446 C CA . ILE A 1 179 ? 6.461 14.042 11.166 1.00 40.16 179 ILE A CA 1
ATOM 1447 C C . ILE A 1 179 ? 5.720 15.340 10.760 1.00 40.16 179 ILE A C 1
ATOM 1449 O O . ILE A 1 179 ? 5.536 15.633 9.581 1.00 40.16 179 ILE A O 1
ATOM 1453 N N . GLY A 1 180 ? 5.272 16.159 11.721 1.00 37.88 180 GLY A N 1
ATOM 1454 C CA . GLY A 1 180 ? 4.641 17.456 11.449 1.00 37.88 180 GLY A CA 1
ATOM 1455 C C . GLY A 1 180 ? 3.226 17.375 10.862 1.00 37.88 180 GLY A C 1
ATOM 1456 O O . GLY A 1 180 ? 2.621 18.414 10.595 1.00 37.88 180 GLY A O 1
ATOM 1457 N N . TYR A 1 181 ? 2.653 16.169 10.736 1.00 42.44 181 TYR A N 1
ATOM 1458 C CA . TYR A 1 181 ? 1.224 15.981 10.447 1.00 42.44 181 TYR A CA 1
ATOM 1459 C C . TYR A 1 181 ? 0.327 16.532 11.568 1.00 42.44 181 TYR A C 1
ATOM 1461 O O . TYR A 1 181 ? -0.845 16.794 11.333 1.00 42.44 181 TYR A O 1
ATOM 1469 N N . PHE A 1 182 ? 0.902 16.787 12.749 1.00 44.12 182 PHE A N 1
ATOM 1470 C CA . PHE A 1 182 ? 0.322 17.573 13.835 1.00 44.12 182 PHE A CA 1
ATOM 1471 C C . PHE A 1 182 ? 1.208 18.774 14.189 1.00 44.12 182 PHE A C 1
ATOM 1473 O O . PHE A 1 182 ? 1.541 18.988 15.352 1.00 44.12 182 PHE A O 1
ATOM 1480 N N . SER A 1 183 ? 1.612 19.571 13.195 1.00 46.50 183 SER A N 1
ATOM 1481 C CA . SER A 1 183 ? 2.171 20.896 13.486 1.00 46.50 183 SER A CA 1
ATOM 1482 C C . SER A 1 183 ? 1.222 21.674 14.408 1.00 46.50 183 SER A C 1
ATOM 1484 O O . SER A 1 183 ? 0.008 21.450 14.386 1.00 46.50 183 SER A O 1
ATOM 1486 N N . GLU A 1 184 ? 1.745 22.626 15.185 1.00 50.38 184 GLU A N 1
ATOM 1487 C CA . GLU A 1 184 ? 0.897 23.583 15.912 1.00 50.38 184 GLU A CA 1
ATOM 1488 C C . GLU A 1 184 ? -0.162 24.190 14.987 1.00 50.38 184 GLU A C 1
ATOM 1490 O O . GLU A 1 184 ? -1.287 24.390 15.411 1.00 50.38 184 GLU A O 1
ATOM 1495 N N . SER A 1 185 ? 0.144 24.378 13.700 1.00 47.72 185 SER A N 1
ATOM 1496 C CA . SER A 1 185 ? -0.820 24.803 12.686 1.00 47.72 185 SER A CA 1
ATOM 1497 C C . SER A 1 185 ? -1.949 23.793 12.443 1.00 47.72 185 SER A C 1
ATOM 1499 O O . SER A 1 185 ? -3.093 24.222 12.364 1.00 47.72 185 SER A O 1
ATOM 1501 N N . PHE A 1 186 ? -1.692 22.485 12.350 1.00 45.47 186 PHE A N 1
ATOM 1502 C CA . PHE A 1 186 ? -2.757 21.484 12.189 1.00 45.47 186 PHE A CA 1
ATOM 1503 C C . PHE A 1 186 ? -3.553 21.289 13.483 1.00 45.47 186 PHE A C 1
ATOM 1505 O O . PHE A 1 186 ? -4.773 21.203 13.441 1.00 45.47 186 PHE A O 1
ATOM 1512 N N . GLN A 1 187 ? -2.888 21.295 14.640 1.00 50.81 187 GLN A N 1
ATOM 1513 C CA . GLN A 1 187 ? -3.543 21.275 15.952 1.00 50.81 187 GLN A CA 1
ATOM 1514 C C . GLN A 1 187 ? -4.399 22.530 16.172 1.00 50.81 187 GLN A C 1
ATOM 1516 O O . GLN A 1 187 ? -5.517 22.428 16.663 1.00 50.81 187 GLN A O 1
ATOM 1521 N N . ASN A 1 188 ? -3.917 23.707 15.767 1.00 53.69 188 ASN A N 1
ATOM 1522 C CA . ASN A 1 188 ? -4.672 24.957 15.816 1.00 53.69 188 ASN A CA 1
ATOM 1523 C C . ASN A 1 188 ? -5.793 24.972 14.782 1.00 53.69 188 ASN A C 1
ATOM 1525 O O . ASN A 1 188 ? -6.870 25.439 15.103 1.00 53.69 188 ASN A O 1
ATOM 1529 N N . HIS A 1 189 ? -5.601 24.390 13.598 1.00 50.72 189 HIS A N 1
ATOM 1530 C CA . HIS A 1 189 ? -6.674 24.226 12.621 1.00 50.72 189 HIS A CA 1
ATOM 1531 C C . HIS A 1 189 ? -7.757 23.271 13.135 1.00 50.72 189 HIS A C 1
ATOM 1533 O O . HIS A 1 189 ? -8.940 23.555 13.001 1.00 50.72 189 HIS A O 1
ATOM 1539 N N . LEU A 1 190 ? -7.376 22.173 13.795 1.00 45.38 190 LEU A N 1
ATOM 1540 C CA . LEU A 1 190 ? -8.313 21.282 14.477 1.00 45.38 190 LEU A CA 1
ATOM 1541 C C . LEU A 1 190 ? -9.007 21.974 15.656 1.00 45.38 190 LEU A C 1
ATOM 1543 O O . LEU A 1 190 ? -10.193 21.749 15.844 1.00 45.38 190 LEU A O 1
ATOM 1547 N N . LYS A 1 191 ? -8.314 22.840 16.406 1.00 53.25 191 LYS A N 1
ATOM 1548 C CA . LYS A 1 191 ? -8.909 23.655 17.479 1.00 53.25 191 LYS A CA 1
ATOM 1549 C C . LYS A 1 191 ? -9.837 24.746 16.952 1.00 53.25 191 LYS A C 1
ATOM 1551 O O . LYS A 1 191 ? -10.890 24.942 17.534 1.00 53.25 191 LYS A O 1
ATOM 1556 N N . GLU A 1 192 ? -9.491 25.426 15.863 1.00 55.56 192 GLU A N 1
ATOM 1557 C CA . GLU A 1 192 ? -10.357 26.390 15.174 1.00 55.56 192 GLU A CA 1
ATOM 1558 C C . GLU A 1 192 ? -11.590 25.686 14.609 1.00 55.56 192 GLU A C 1
ATOM 1560 O O . GLU A 1 192 ? -12.701 26.195 14.723 1.00 55.56 192 GLU A O 1
ATOM 1565 N N . ILE A 1 193 ? -11.418 24.489 14.043 1.00 52.22 193 ILE A N 1
ATOM 1566 C CA . ILE A 1 193 ? -12.524 23.615 13.658 1.00 52.22 193 ILE A CA 1
ATOM 1567 C C . ILE A 1 193 ? -13.353 23.265 14.905 1.00 52.22 193 ILE A C 1
ATOM 1569 O O . ILE A 1 193 ? -14.547 23.522 14.900 1.00 52.22 193 ILE A O 1
ATOM 1573 N N . ASP A 1 194 ? -12.757 22.790 16.001 1.00 48.03 194 ASP A N 1
ATOM 1574 C CA . ASP A 1 194 ? -13.459 22.438 17.248 1.00 48.03 194 ASP A CA 1
ATOM 1575 C C . ASP A 1 194 ? -14.177 23.630 17.915 1.00 48.03 194 ASP A C 1
ATOM 1577 O O . ASP A 1 194 ? -15.262 23.468 18.476 1.00 48.03 194 ASP A O 1
ATOM 1581 N N . GLU A 1 195 ? -13.617 24.838 17.853 1.00 56.91 195 GLU A N 1
ATOM 1582 C CA . GLU A 1 195 ? -14.234 26.068 18.361 1.00 56.91 195 GLU A CA 1
ATOM 1583 C C . GLU A 1 195 ? -15.391 26.532 17.476 1.00 56.91 195 GLU A C 1
ATOM 1585 O O . GLU A 1 195 ? -16.452 26.874 18.001 1.00 56.91 195 GLU A O 1
ATOM 1590 N N . ASN A 1 196 ? -15.243 26.448 16.152 1.00 52.84 196 ASN A N 1
ATOM 1591 C CA . ASN A 1 196 ? -16.343 26.667 15.211 1.00 52.84 196 ASN A CA 1
ATOM 1592 C C . ASN A 1 196 ? -17.441 25.595 15.356 1.00 52.84 196 ASN A C 1
ATOM 1594 O O . ASN A 1 196 ? -18.625 25.877 15.164 1.00 52.84 196 ASN A O 1
ATOM 1598 N N . ASN A 1 197 ? -17.066 24.391 15.787 1.00 48.66 197 ASN A N 1
ATOM 1599 C CA . ASN A 1 197 ? -17.946 23.244 15.984 1.00 48.66 197 ASN A CA 1
ATOM 1600 C C . ASN A 1 197 ? -18.713 23.247 17.313 1.00 48.66 197 ASN A C 1
ATOM 1602 O O . ASN A 1 197 ? -19.700 22.523 17.448 1.00 48.66 197 ASN A O 1
ATOM 1606 N N . LYS A 1 198 ? -18.349 24.094 18.289 1.00 53.75 198 LYS A N 1
ATOM 1607 C CA . LYS A 1 198 ? -19.189 24.327 19.486 1.00 53.75 198 LYS A CA 1
ATOM 1608 C C . LYS A 1 198 ? -20.574 24.890 19.131 1.00 53.75 198 LYS A C 1
ATOM 1610 O O . LYS A 1 198 ? -21.485 24.794 19.948 1.00 53.75 198 LYS A O 1
ATOM 1615 N N . ASN A 1 199 ? -20.738 25.411 17.912 1.00 52.41 199 ASN A N 1
ATOM 1616 C CA . ASN A 1 199 ? -22.001 25.889 17.352 1.00 52.41 199 ASN A CA 1
ATOM 1617 C C . ASN A 1 199 ? -22.664 24.892 16.380 1.00 52.41 199 ASN A C 1
ATOM 1619 O O . ASN A 1 199 ? -23.650 25.243 15.732 1.00 52.41 199 ASN A O 1
ATOM 1623 N N . CYS A 1 200 ? -22.162 23.658 16.255 1.00 52.31 200 CYS A N 1
ATOM 1624 C CA . CYS A 1 200 ? -22.792 22.626 15.432 1.00 52.31 200 CYS A CA 1
ATOM 1625 C C . CYS A 1 200 ? -24.037 22.065 16.134 1.00 52.31 200 CYS A C 1
ATOM 1627 O O . CYS A 1 200 ? -24.017 20.989 16.730 1.00 52.31 200 CYS A O 1
ATOM 1629 N N . THR A 1 201 ? -25.149 22.793 16.059 1.00 47.72 201 THR A N 1
ATOM 1630 C CA . THR A 1 201 ? -26.473 22.211 16.281 1.00 47.72 201 THR A CA 1
ATOM 1631 C C . THR A 1 201 ? -26.863 21.411 15.048 1.00 47.72 201 THR A C 1
ATOM 1633 O O . THR A 1 201 ? -26.923 21.948 13.942 1.00 47.72 201 THR A O 1
ATOM 1636 N N . VAL A 1 202 ? -27.118 20.120 15.249 1.00 44.03 202 VAL A N 1
ATOM 1637 C CA . VAL A 1 202 ? -27.791 19.269 14.266 1.00 44.03 202 VAL A CA 1
ATOM 1638 C C . VAL A 1 202 ? -29.183 19.867 14.039 1.00 44.03 202 VAL A C 1
ATOM 1640 O O . VAL A 1 202 ? -29.974 19.908 14.981 1.00 44.03 202 VAL A O 1
ATOM 1643 N N . ASN A 1 203 ? -29.446 20.377 12.832 1.00 38.53 203 ASN A N 1
ATOM 1644 C CA . ASN A 1 203 ? -30.815 20.616 12.362 1.00 38.53 203 ASN A CA 1
ATOM 1645 C C . ASN A 1 203 ? -31.459 19.286 11.974 1.00 38.53 203 ASN A C 1
ATOM 1647 O O . ASN A 1 203 ? -30.754 18.469 11.335 1.00 38.53 203 ASN A O 1
#

Sequence (203 aa):
MHLDVYQAGLYGPNPVNITMNGESNRRPDFIGYDSSNRWAVIEAKGRTQFKRGDLARAKEQTENLKTINDEEPIFRLAIMSYLNNNMINIRISDPPKPNDYALHLKVNMSQFLRDYYALPFYIVSKGKNSVVNINGLDFIVLNDPCKIFKVGIEKNLFMVLSKSIEDKEINFHKELESIGYFSESFQNHLKEIDENNKNCTVN

Secondary structure (DSSP, 8-state):
-BHHHHHTTTTSSS----EEESS-----SEEEE-TTS-EEEEEEEEESS--HHHHHHHHHHHHTEEEETTBPPSEEEEEEEEEETTEEEEEEE--SS--TT-EEEE--HHHHHHHHHHHHHHHHHHS-EEEEEETTEEEEEE--TT-SS--EEEHHHHHHHHHHHHTS---HHHHHTTTTTT-HHHHHHHHHHHHHHTT----

Foldseek 3Di:
DFQVLQCVQLQFPDGFPKDKDFDDPQAAGDWDADPVRAIEAEHEEEDQDDDPVVQVVLQLSLLLAQEEQPHGHPWRKYWYWYDDPNDTDIDIDTDPHHDPRHIYTYGDVVSVLCSVCRVLLVQLVPADWDWDDDPNFTWTWRPDLLDPDIRTDTPVSSVVSVVVVVPPGGPRPPNCVVVCVVPVVNVVVVVVSVVVCVPPDDD